Protein AF-A0A7C1VKJ7-F1 (afdb_monomer)

N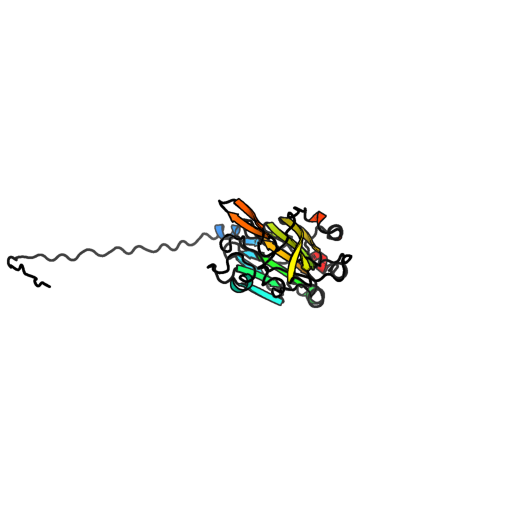earest PDB structures (foldseek):
  1x82-assembly1_A  TM=7.390E-01  e=2.559E-13  Pyrococcus furiosus
  4lum-assembly1_B  TM=7.720E-01  e=1.506E-12  Pyrococcus furiosus DSM 3638
  1j3q-assembly1_B  TM=7.368E-01  e=4.929E-11  Thermococcus litoralis
  5cad-assembly1_A  TM=6.057E-01  e=2.687E-05  Solanum melongena
  1od5-assembly1_A  TM=5.626E-01  e=6.709E-05  Glycine max

Mean predicted aligned error: 10.21 Å

Solvent-accessible surface area (backbone atoms only — not comparable to full-atom values): 17369 Å² total; per-residue (Å²): 133,89,81,90,81,85,84,88,90,88,84,89,88,85,84,88,82,88,81,93,76,84,81,83,83,79,79,83,79,77,81,77,79,84,74,80,60,81,79,64,63,70,76,40,56,44,78,37,30,88,49,42,70,41,72,36,34,33,35,64,83,76,73,40,78,48,68,46,92,68,57,45,62,76,45,81,44,70,44,34,47,77,78,44,36,62,51,36,92,67,74,85,70,88,70,68,58,66,60,35,42,36,40,35,44,52,39,50,70,93,47,42,78,62,42,77,74,60,36,39,34,31,43,36,40,37,45,47,53,58,62,82,48,30,40,30,57,58,68,58,38,34,18,84,48,92,48,95,82,52,81,35,21,39,33,40,36,36,25,56,35,52,41,39,32,36,46,36,30,31,77,38,76,43,88,88,75,74,48,40,32,40,77,46,39,38,36,33,75,43,43,51,78,39,60,36,47,41,56,35,48,30,42,32,34,47,28,16,87,40,94,50,51,20,29,32,35,38,39,33,38,96,61,74,40,80,67,54,87,88,27,49,86,45,29,39,62,62,58,45,55,30,56,55,94,94,36,84,45,82,42,77,31,87,59,38,82,42,70,63,83,67,38,80,46,58,52,78,72,70,32,82,69,44,80,78,58,72,86,65,32,66,53,54,51,40,72,75,39,46,70,61,49,68,71,43,69

Radius of gyration: 28.43 Å; Cα contacts (8 Å, |Δi|>4): 599; chains: 1; bounding box: 78×42×96 Å

pLDDT: mean 83.83, std 21.46, range [24.81, 98.75]

Foldseek 3Di:
DDDDDDDDDDDDDDDDDDDDDDDDDDDDDDDPDDDPDPVVQVVQKDQLCQQAVARWIARQVVRDIDHPPQKDFDDKDQQFPVNQLLQDPDNDFDDPGGQWIKTKQIDGPVLCVLRVPWKMKMKIKGFADARVFFFGKDFWKAFAAPDPPRQAFQKKKAWRAAKKKKKKFQWDADPPPRAIETPAIAIEIHHHLDMAGHHHRITMMIGDPDPGMTMMMMMHTPGTDRDCVSCSQQSHDQWTWGADPNDTDIDGRPRHPYYDPYHYDYRCPNHVCVVVDDSGNPNVVCSVCVVSNSVRD

Sequence (297 aa):
MISYCFPLFSTVSNSPNLTNQLPPTYNSLTCTTYIPSLTNIHMTMINLQASCSLPVEFDQSENFFHFSEELDYDLETRVTLSDLVPILLNKSLLYPDSVYTEFSGLRLPNHKKIFRSKLTYDIVCLPQGLLGIEYIKSHIYHSPSKNENDLSASCVVEVLHGVITIILQKTEWEEDSQEVSVGEGFILKVRKGTKVVIPKGYHYTFINTKDVPAIFARIHCNGMEVDYSTLEREQGLGYYLIRKNARQELVHNPRYKFIPEIQKRQPAKLSKIIKIIGKRPLYSQAAQNPKKFLRIL

Structure (mmCIF, N/CA/C/O backbone):
data_AF-A0A7C1VKJ7-F1
#
_entry.id   AF-A0A7C1VKJ7-F1
#
loop_
_atom_site.group_PDB
_atom_site.id
_atom_site.type_symbol
_atom_site.label_atom_id
_atom_site.label_alt_id
_atom_site.label_comp_id
_atom_site.label_asym_id
_atom_site.label_entity_id
_atom_site.label_seq_id
_atom_site.pdbx_PDB_ins_code
_atom_site.Cartn_x
_atom_site.Cartn_y
_atom_site.Cartn_z
_atom_site.occupancy
_atom_site.B_iso_or_equiv
_atom_site.auth_seq_id
_atom_site.auth_comp_id
_atom_site.auth_asym_id
_atom_site.auth_atom_id
_atom_site.pdbx_PDB_model_num
ATOM 1 N N . MET A 1 1 ? 7.034 26.078 -72.635 1.00 35.31 1 MET A N 1
ATOM 2 C CA . MET A 1 1 ? 6.133 24.925 -72.407 1.00 35.31 1 MET A CA 1
ATOM 3 C C . MET A 1 1 ? 4.833 25.508 -71.863 1.00 35.31 1 MET A C 1
ATOM 5 O O . MET A 1 1 ? 4.893 26.098 -70.798 1.00 35.31 1 MET A O 1
ATOM 9 N N . ILE A 1 2 ? 3.817 25.749 -72.709 1.00 28.66 2 ILE A N 1
ATOM 10 C CA . ILE A 1 2 ? 2.722 24.802 -73.075 1.00 28.66 2 ILE A CA 1
ATOM 11 C C . ILE A 1 2 ? 1.893 24.474 -71.815 1.00 28.66 2 ILE A C 1
ATOM 13 O O . ILE A 1 2 ? 2.498 24.019 -70.855 1.00 28.66 2 ILE A O 1
ATOM 17 N N . SER A 1 3 ? 0.567 24.613 -71.685 1.00 24.81 3 SER A N 1
ATOM 18 C CA . SER A 1 3 ? -0.610 25.032 -72.489 1.00 24.81 3 SER A CA 1
ATOM 19 C C . SER A 1 3 ? -1.746 25.251 -71.457 1.00 24.81 3 SER A C 1
ATOM 21 O O . SER A 1 3 ? -1.773 24.546 -70.456 1.00 24.81 3 SER A O 1
ATOM 23 N N . TYR A 1 4 ? -2.557 26.312 -71.482 1.00 26.23 4 TYR A N 1
ATOM 24 C CA . TYR A 1 4 ? -3.829 26.516 -72.208 1.00 26.23 4 TYR A CA 1
ATOM 25 C C . TYR A 1 4 ? -4.952 25.457 -72.076 1.00 26.23 4 TYR A C 1
ATOM 27 O O . TYR A 1 4 ? -4.759 24.289 -72.396 1.00 26.23 4 TYR A O 1
ATOM 35 N N . CYS A 1 5 ? -6.148 26.001 -71.777 1.00 25.77 5 CYS A N 1
ATOM 36 C CA . CYS A 1 5 ? -7.503 25.642 -72.245 1.00 25.77 5 CYS A CA 1
ATOM 37 C C . CYS A 1 5 ? -8.475 24.852 -71.337 1.00 25.77 5 CYS A C 1
ATOM 39 O O . CYS A 1 5 ? -8.399 23.638 -71.194 1.00 25.77 5 CYS A O 1
ATOM 41 N N . PHE A 1 6 ? -9.508 25.578 -70.879 1.00 31.58 6 PHE A N 1
ATOM 42 C CA . PHE A 1 6 ? -10.924 25.158 -70.913 1.00 31.58 6 PHE A CA 1
ATOM 43 C C . PHE A 1 6 ? -11.417 25.076 -72.379 1.00 31.58 6 PHE A C 1
ATOM 45 O O . PHE A 1 6 ? -10.824 25.749 -73.229 1.00 31.58 6 PHE A O 1
ATOM 52 N N . PRO A 1 7 ? -12.496 24.324 -72.705 1.00 39.28 7 PRO A N 1
ATOM 53 C CA . PRO A 1 7 ? -13.815 24.974 -72.833 1.00 39.28 7 PRO A CA 1
ATOM 54 C C . PRO A 1 7 ? -15.074 24.115 -72.527 1.00 39.28 7 PRO A C 1
ATOM 56 O O . PRO A 1 7 ? -15.102 22.907 -72.719 1.00 39.28 7 PRO A O 1
ATOM 59 N N . LEU A 1 8 ? -16.115 24.838 -72.080 1.00 27.55 8 LEU A N 1
ATOM 60 C CA . LEU A 1 8 ? -17.546 24.829 -72.461 1.00 27.55 8 LEU A CA 1
ATOM 61 C C . LEU A 1 8 ? -18.301 23.512 -72.737 1.00 27.55 8 LEU A C 1
ATOM 63 O O . LEU A 1 8 ? -17.997 22.813 -73.691 1.00 27.55 8 LEU A O 1
ATOM 67 N N . PHE A 1 9 ? -19.459 23.364 -72.074 1.00 26.83 9 PHE A N 1
ATOM 68 C CA . PHE A 1 9 ? -20.753 23.223 -72.764 1.00 26.83 9 PHE A CA 1
ATOM 69 C C . PHE A 1 9 ? -21.893 23.849 -71.941 1.00 26.83 9 PHE A C 1
ATOM 71 O O . PHE A 1 9 ? -22.036 23.597 -70.747 1.00 26.83 9 PHE A O 1
ATOM 78 N N . SER A 1 10 ? -22.707 24.661 -72.615 1.00 26.83 10 SER A N 1
ATOM 79 C CA . SER A 1 10 ? -24.006 25.187 -72.189 1.00 26.83 10 SER A CA 1
ATOM 80 C C . SER A 1 10 ? -25.035 24.907 -73.293 1.00 26.83 10 SER A C 1
ATOM 82 O O . SER A 1 10 ? -24.684 24.927 -74.468 1.00 26.83 10 SER A O 1
ATOM 84 N N . THR A 1 11 ? -26.280 24.600 -72.913 1.00 27.66 11 THR A N 1
ATOM 85 C CA . THR A 1 11 ? -27.583 24.800 -73.613 1.00 27.66 11 THR A CA 1
ATOM 86 C C . THR A 1 11 ? -28.636 24.104 -72.724 1.00 27.66 11 THR A C 1
ATOM 88 O O . THR A 1 11 ? -28.474 22.940 -72.389 1.00 27.66 11 THR A O 1
ATOM 91 N N . VAL A 1 12 ? -29.507 24.795 -71.980 1.00 29.00 12 VAL A N 1
ATOM 92 C CA . VAL A 1 12 ? -30.737 25.553 -72.310 1.00 29.00 12 VAL A CA 1
ATOM 93 C C . VAL A 1 12 ? -31.936 24.692 -72.766 1.00 29.00 12 VAL A C 1
ATOM 95 O O . VAL A 1 12 ? -31.895 24.023 -73.789 1.00 29.00 12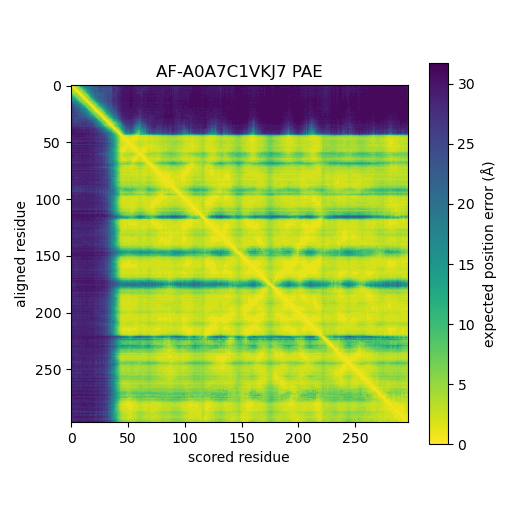 VAL A O 1
ATOM 98 N N . SER A 1 13 ? -33.037 24.890 -72.021 1.00 26.73 13 SER A N 1
ATOM 99 C CA . SER A 1 13 ? -34.474 24.684 -72.305 1.00 26.73 13 SER A CA 1
ATOM 100 C C . SER A 1 13 ? -35.094 23.284 -72.167 1.00 26.73 13 SER A C 1
ATOM 102 O O . SER A 1 13 ? -34.980 22.438 -73.043 1.00 26.73 13 SER A O 1
ATOM 104 N N . ASN A 1 14 ? -35.870 23.075 -71.095 1.00 27.92 14 ASN A N 1
ATOM 105 C CA . ASN A 1 14 ? -37.335 23.218 -71.144 1.00 27.92 14 ASN A CA 1
ATOM 106 C C . ASN A 1 14 ? -37.962 22.945 -69.761 1.00 27.92 14 ASN A C 1
ATOM 108 O O . ASN A 1 14 ? -37.897 21.836 -69.242 1.00 27.92 14 ASN A O 1
ATOM 112 N N . SER A 1 15 ? -38.612 23.963 -69.196 1.00 29.77 15 SER A N 1
ATOM 113 C CA . SER A 1 15 ? -39.720 23.811 -68.236 1.00 29.77 15 SER A CA 1
ATOM 114 C C . SER A 1 15 ? -41.022 23.759 -69.065 1.00 29.77 15 SER A C 1
ATOM 116 O O . SER A 1 15 ? -41.030 24.372 -70.136 1.00 29.77 15 SER A O 1
ATOM 118 N N . PRO A 1 16 ? -42.128 23.111 -68.628 1.00 40.09 16 PRO A N 1
ATOM 119 C CA . PRO A 1 16 ? -42.882 23.653 -67.493 1.00 40.09 16 PRO A CA 1
ATOM 120 C C . PRO A 1 16 ? -43.668 22.647 -66.612 1.00 40.09 16 PRO A C 1
ATOM 122 O O . PRO A 1 16 ? -43.936 21.510 -66.979 1.00 40.09 16 PRO A O 1
ATOM 125 N N . ASN A 1 17 ? -44.138 23.211 -65.494 1.00 29.44 17 ASN A N 1
ATOM 126 C CA . ASN A 1 17 ? -45.353 22.908 -64.724 1.00 29.44 17 ASN A CA 1
ATOM 127 C C . ASN A 1 17 ? -45.307 22.009 -63.469 1.00 29.44 17 ASN A C 1
ATOM 129 O O . ASN A 1 17 ? -45.319 20.788 -63.529 1.00 29.44 17 ASN A O 1
ATOM 133 N N . LEU A 1 18 ? -45.405 22.731 -62.337 1.00 29.55 18 LEU A N 1
ATOM 134 C CA . LEU A 1 18 ? -46.296 22.558 -61.178 1.00 29.55 18 LEU A CA 1
ATOM 135 C C . LEU A 1 18 ? -46.491 21.152 -60.588 1.00 29.55 18 LEU A C 1
ATOM 137 O O . LEU A 1 18 ? -47.212 20.331 -61.141 1.00 29.55 18 LEU A O 1
ATOM 141 N N . THR A 1 19 ? -46.117 20.990 -59.315 1.00 29.78 19 THR A N 1
ATOM 142 C CA . THR A 1 19 ? -47.085 21.070 -58.196 1.00 29.78 19 THR A CA 1
ATOM 143 C C . THR A 1 19 ? -46.384 21.025 -56.833 1.00 29.78 19 THR A C 1
ATOM 145 O O . THR A 1 19 ? -45.443 20.272 -56.613 1.00 29.78 19 THR A O 1
ATOM 148 N N . ASN A 1 20 ? -46.856 21.882 -55.923 1.00 34.59 20 ASN A N 1
ATOM 149 C CA . ASN A 1 20 ? -46.441 21.997 -54.525 1.00 34.59 20 ASN A CA 1
ATOM 150 C C . ASN A 1 20 ? -46.705 20.705 -53.743 1.00 34.59 20 ASN A C 1
ATOM 152 O O . ASN A 1 20 ? -47.874 20.359 -53.594 1.00 34.59 20 ASN A O 1
ATOM 156 N N . GLN A 1 21 ? -45.684 20.107 -53.120 1.00 32.41 21 GLN A N 1
ATOM 157 C CA . GLN A 1 21 ? -45.850 19.320 -51.890 1.00 32.41 21 GLN A CA 1
ATOM 158 C C . GLN A 1 21 ? -44.624 19.484 -50.975 1.00 32.41 21 GLN A C 1
ATOM 160 O O . GLN A 1 21 ? -43.497 19.165 -51.347 1.00 32.41 21 GLN A O 1
ATOM 165 N N . LEU A 1 22 ? -44.866 20.026 -49.778 1.00 34.28 22 LEU A N 1
ATOM 166 C CA . LEU A 1 22 ? -43.923 20.083 -48.656 1.00 34.28 22 LEU A CA 1
ATOM 167 C C . LEU A 1 22 ? -43.594 18.656 -48.171 1.00 34.28 22 LEU A C 1
ATOM 169 O O . LEU A 1 22 ? -44.516 17.845 -48.064 1.00 34.28 22 LEU A O 1
ATOM 173 N N . PRO A 1 23 ? -42.330 18.336 -47.837 1.00 33.75 23 PRO A N 1
ATOM 174 C CA . PRO A 1 23 ? -41.984 17.045 -47.253 1.00 33.75 23 PRO A CA 1
ATOM 175 C C . PRO A 1 23 ? -42.436 16.947 -45.780 1.00 33.75 23 PRO A C 1
ATOM 177 O O . PRO A 1 23 ? -42.522 17.965 -45.086 1.00 33.75 23 PRO A O 1
ATOM 180 N N . PRO A 1 24 ? -42.733 15.729 -45.291 1.00 33.47 24 PRO A N 1
ATOM 181 C CA . PRO A 1 24 ? -43.371 15.504 -44.000 1.00 33.47 24 PRO A CA 1
ATOM 182 C C . PRO A 1 24 ? -42.441 15.764 -42.809 1.00 33.47 24 PRO A C 1
ATOM 184 O O . PRO A 1 24 ? -41.237 15.513 -42.841 1.00 33.47 24 PRO A O 1
ATOM 187 N N . THR A 1 25 ? -43.055 16.244 -41.731 1.00 30.92 25 THR A N 1
ATOM 188 C CA . THR A 1 25 ? -42.481 16.478 -40.405 1.00 30.92 25 THR A CA 1
ATOM 189 C C . THR A 1 25 ? -41.857 15.214 -39.814 1.00 30.92 25 THR A C 1
ATOM 191 O O . THR A 1 25 ? -42.520 14.184 -39.688 1.00 30.92 25 THR A O 1
ATOM 194 N N . TYR A 1 26 ? -40.593 15.317 -39.400 1.00 31.86 26 TYR A N 1
ATOM 195 C CA . TYR A 1 26 ? -39.904 14.299 -38.613 1.00 31.86 26 TYR A CA 1
ATOM 196 C C . TYR A 1 26 ? -40.575 14.137 -37.243 1.00 31.86 26 TYR A C 1
ATOM 198 O O . TYR A 1 26 ? -40.673 15.088 -36.469 1.00 31.86 26 TYR A O 1
ATOM 206 N N . ASN A 1 27 ? -41.014 12.912 -36.951 1.00 32.59 27 ASN A N 1
ATOM 207 C CA . ASN A 1 27 ? -41.501 12.504 -35.639 1.00 32.59 27 ASN A CA 1
ATOM 208 C C . ASN A 1 27 ? -40.402 12.677 -34.581 1.00 32.59 27 ASN A C 1
ATOM 210 O O . ASN A 1 27 ? -39.287 12.174 -34.727 1.00 32.59 27 ASN A O 1
ATOM 214 N N . SER A 1 28 ? -40.752 13.360 -33.494 1.00 33.84 28 SER A N 1
ATOM 215 C CA . SER A 1 28 ? -39.953 13.480 -32.281 1.00 33.84 28 SER A CA 1
ATOM 216 C C . SER A 1 28 ? -39.737 12.103 -31.648 1.00 33.84 28 SER A C 1
ATOM 218 O O . SER A 1 28 ? -40.668 11.511 -31.100 1.00 33.84 28 SER A O 1
ATOM 220 N N . LEU A 1 29 ? -38.504 11.603 -31.693 1.00 32.44 29 LEU A N 1
ATOM 221 C CA . LEU A 1 29 ? -38.074 10.489 -30.855 1.00 32.44 29 LEU A CA 1
ATOM 222 C C . LEU A 1 29 ? -37.960 11.003 -29.417 1.00 32.44 29 LEU A C 1
ATOM 224 O O . LEU A 1 29 ? -37.063 11.772 -29.077 1.00 32.44 29 LEU A O 1
ATOM 228 N N . THR A 1 30 ? -38.911 10.605 -28.578 1.00 31.98 30 THR A N 1
ATOM 229 C CA . THR A 1 30 ? -38.863 10.815 -27.134 1.00 31.98 30 THR A CA 1
ATOM 230 C C . THR A 1 30 ? -37.647 10.091 -26.567 1.00 31.98 30 THR A C 1
ATOM 232 O O . THR A 1 30 ? -37.563 8.865 -26.630 1.00 31.98 30 THR A O 1
ATOM 235 N N . CYS A 1 31 ? -36.712 10.858 -26.011 1.00 32.53 31 CYS A N 1
ATOM 236 C CA . CYS A 1 31 ? -35.620 10.351 -25.195 1.00 32.53 31 CYS A CA 1
ATOM 237 C C . CYS A 1 31 ? -36.226 9.707 -23.940 1.00 32.53 31 CYS A C 1
ATOM 239 O O . CYS A 1 31 ? -36.615 10.400 -23.002 1.00 32.53 31 CYS A O 1
ATOM 241 N N . THR A 1 32 ? -36.381 8.384 -23.942 1.00 29.94 32 THR A N 1
ATOM 242 C CA . THR A 1 32 ? -36.701 7.631 -22.730 1.00 29.94 32 THR A CA 1
ATOM 243 C C . THR A 1 32 ? -35.477 7.659 -21.830 1.00 29.94 32 THR A C 1
ATOM 245 O O . THR A 1 32 ? -34.520 6.913 -22.037 1.00 29.94 32 THR A O 1
ATOM 248 N N . THR A 1 33 ? -35.501 8.541 -20.836 1.00 37.72 33 THR A N 1
ATOM 249 C CA . THR A 1 33 ? -34.603 8.497 -19.688 1.00 37.72 33 THR A CA 1
ATOM 250 C C . THR A 1 33 ? -34.798 7.165 -18.974 1.00 37.72 33 THR A C 1
ATOM 252 O O . THR A 1 33 ? -35.830 6.901 -18.359 1.00 37.72 33 THR A O 1
ATOM 255 N N . TYR A 1 34 ? -33.799 6.295 -19.088 1.00 40.84 34 TYR A N 1
ATOM 256 C CA . TYR A 1 34 ? -33.694 5.096 -18.272 1.00 40.84 34 TYR A CA 1
ATOM 257 C C . TYR A 1 34 ? -33.443 5.530 -16.824 1.00 40.84 34 TYR A C 1
ATOM 259 O O . TYR A 1 34 ? -32.353 5.987 -16.487 1.00 40.84 34 TYR A O 1
ATOM 267 N N . ILE A 1 35 ? -34.468 5.429 -15.980 1.00 46.41 35 ILE A N 1
ATOM 268 C CA . ILE A 1 35 ? -34.333 5.572 -14.531 1.00 46.41 35 ILE A CA 1
ATOM 269 C C . ILE A 1 35 ? -34.082 4.158 -13.992 1.00 46.41 35 ILE A C 1
ATOM 271 O O . ILE A 1 35 ? -35.001 3.335 -14.041 1.00 46.41 35 ILE A O 1
ATOM 275 N N . PRO A 1 36 ? -32.868 3.823 -13.521 1.00 41.06 36 PRO A N 1
ATOM 276 C CA . PRO A 1 36 ? -32.632 2.519 -12.923 1.00 41.06 36 PRO A CA 1
ATOM 277 C C . PRO A 1 36 ? -33.524 2.360 -11.686 1.00 41.06 36 PRO A C 1
ATOM 279 O O . PRO A 1 36 ? -33.605 3.243 -10.832 1.00 41.06 36 PRO A O 1
ATOM 282 N N . SER A 1 37 ? -34.223 1.229 -11.598 1.00 39.62 37 SER A N 1
ATOM 283 C CA . SER A 1 37 ? -35.062 0.887 -10.451 1.00 39.62 37 SER A CA 1
ATOM 284 C C . SER A 1 37 ? -34.237 0.859 -9.158 1.00 39.62 37 SER A C 1
ATOM 286 O O . SER A 1 37 ? -33.155 0.271 -9.126 1.00 39.62 37 SER A O 1
ATOM 288 N N . LEU A 1 38 ? -34.786 1.417 -8.070 1.00 46.66 38 LEU A N 1
ATOM 289 C CA . LEU A 1 38 ? -34.206 1.468 -6.710 1.00 46.66 38 LEU A CA 1
ATOM 290 C C . LEU A 1 38 ? -33.730 0.107 -6.155 1.00 46.66 38 LEU A C 1
ATOM 292 O O . LEU A 1 38 ? -32.977 0.057 -5.190 1.00 46.66 38 LEU A O 1
ATOM 296 N N . THR A 1 39 ? -34.127 -1.003 -6.774 1.00 41.97 39 THR A N 1
ATOM 297 C CA . THR A 1 39 ? -33.671 -2.360 -6.453 1.00 41.97 39 THR A CA 1
ATOM 298 C C . THR A 1 39 ? -32.249 -2.686 -6.936 1.00 41.97 39 THR A C 1
ATOM 300 O O . THR A 1 39 ? -31.629 -3.579 -6.367 1.00 41.97 39 THR A O 1
ATOM 303 N N . ASN A 1 40 ? -31.696 -1.966 -7.924 1.00 42.00 40 ASN A N 1
ATOM 304 C CA . ASN A 1 40 ? -30.337 -2.201 -8.449 1.00 42.00 40 ASN A CA 1
ATOM 305 C C . ASN A 1 40 ? -29.234 -1.413 -7.722 1.00 42.00 40 ASN A C 1
ATOM 307 O O . ASN A 1 40 ? -28.064 -1.765 -7.835 1.00 42.00 40 ASN A O 1
ATOM 311 N N . ILE A 1 41 ? -29.592 -0.386 -6.947 1.00 46.28 41 ILE A N 1
ATOM 312 C CA . ILE A 1 41 ? -28.635 0.447 -6.191 1.00 46.28 41 ILE A CA 1
ATOM 313 C C . ILE A 1 41 ? -28.025 -0.348 -5.019 1.00 46.28 41 ILE A C 1
ATOM 315 O O . ILE A 1 41 ? -26.920 -0.080 -4.560 1.00 46.28 41 ILE A O 1
ATOM 319 N N . HIS A 1 42 ? -28.704 -1.404 -4.566 1.00 48.09 42 HIS A N 1
ATOM 320 C CA . HIS A 1 42 ? -28.279 -2.167 -3.395 1.00 48.09 42 HIS A CA 1
ATOM 321 C C . HIS A 1 42 ? -27.094 -3.126 -3.636 1.00 48.09 42 HIS A C 1
ATOM 323 O O . HIS A 1 42 ? -26.563 -3.660 -2.662 1.00 48.09 42 HIS A O 1
ATOM 329 N N . MET A 1 43 ? -26.670 -3.362 -4.890 1.00 54.66 43 MET A N 1
ATOM 330 C CA . MET A 1 43 ? -25.578 -4.300 -5.222 1.00 54.66 43 MET A CA 1
ATOM 331 C C . MET A 1 43 ? -24.204 -3.647 -5.455 1.00 54.66 43 MET A C 1
ATOM 333 O O . MET A 1 43 ? -23.218 -4.375 -5.553 1.00 54.66 43 MET A O 1
ATOM 337 N N . THR A 1 44 ? -24.106 -2.315 -5.522 1.00 81.69 44 THR A N 1
ATOM 338 C CA . THR A 1 44 ? -22.829 -1.597 -5.724 1.00 81.69 44 THR A CA 1
ATOM 339 C C . THR A 1 44 ? -22.236 -1.032 -4.434 1.00 81.69 44 THR A C 1
ATOM 341 O O . THR A 1 44 ? -21.055 -0.694 -4.404 1.00 81.69 44 THR A O 1
ATOM 344 N N . MET A 1 45 ? -23.015 -0.981 -3.351 1.00 92.19 45 MET A N 1
ATOM 345 C CA . MET A 1 45 ? -22.560 -0.490 -2.051 1.00 92.19 45 MET A CA 1
ATOM 346 C C . MET A 1 45 ? -21.839 -1.579 -1.254 1.00 92.19 45 MET A C 1
ATOM 348 O O . MET A 1 45 ? -22.396 -2.628 -0.922 1.00 92.19 45 MET A O 1
ATOM 352 N N . ILE A 1 46 ? -20.590 -1.311 -0.889 1.00 93.88 46 ILE A N 1
ATOM 353 C CA . ILE A 1 46 ? -19.752 -2.185 -0.075 1.00 93.88 46 ILE A CA 1
ATOM 354 C C . ILE A 1 46 ? -19.656 -1.594 1.328 1.00 93.88 46 ILE A C 1
ATOM 356 O O . ILE A 1 46 ? -18.918 -0.639 1.563 1.00 93.88 46 ILE A O 1
ATOM 360 N N . ASN A 1 47 ? -20.345 -2.202 2.292 1.00 95.69 47 ASN A N 1
ATOM 361 C CA . ASN A 1 47 ? -20.173 -1.841 3.696 1.00 95.69 47 ASN A CA 1
ATOM 362 C C . ASN A 1 47 ? -18.845 -2.413 4.234 1.00 95.69 47 ASN A C 1
ATOM 364 O O . ASN A 1 47 ? -18.617 -3.631 4.246 1.00 95.69 47 ASN A O 1
ATOM 368 N N . LEU A 1 48 ? -17.946 -1.531 4.675 1.00 96.75 48 LEU A N 1
ATOM 369 C CA . LEU A 1 48 ? -16.616 -1.889 5.170 1.00 96.75 48 LEU A CA 1
ATOM 370 C C . LEU A 1 48 ? -16.551 -1.977 6.698 1.00 96.75 48 LEU A C 1
ATOM 372 O O . LEU A 1 48 ? -15.529 -2.425 7.222 1.00 96.75 48 LEU A O 1
ATOM 376 N N . GLN A 1 49 ? -17.627 -1.657 7.422 1.00 96.12 49 GLN A N 1
ATOM 377 C CA . GLN A 1 49 ? -17.621 -1.530 8.882 1.00 96.12 49 GLN A CA 1
ATOM 378 C C . GLN A 1 49 ? -17.181 -2.797 9.603 1.00 96.12 49 GLN A C 1
ATOM 380 O O . GLN A 1 49 ? -16.347 -2.740 10.508 1.00 96.12 49 GLN A O 1
ATOM 385 N N . ALA A 1 50 ? -17.652 -3.962 9.167 1.00 94.44 50 ALA A N 1
ATOM 386 C CA . ALA A 1 50 ? -17.197 -5.231 9.732 1.00 94.44 50 ALA A CA 1
ATOM 387 C C . ALA A 1 50 ? -15.699 -5.499 9.470 1.00 94.44 50 ALA A C 1
ATOM 389 O O . ALA A 1 50 ? -15.046 -6.185 10.255 1.00 94.44 50 ALA A O 1
ATOM 390 N N . SER A 1 51 ? -15.150 -4.959 8.376 1.00 94.69 51 SER A N 1
ATOM 391 C CA . SER A 1 51 ? -13.771 -5.202 7.938 1.00 94.69 51 SER A CA 1
ATOM 392 C C . SER A 1 51 ? -12.768 -4.244 8.582 1.00 94.69 51 SER A C 1
ATOM 394 O O . SER A 1 51 ? -11.655 -4.667 8.878 1.00 94.69 51 SER A O 1
ATOM 396 N N . CYS A 1 52 ? -13.142 -2.982 8.820 1.00 95.75 52 CYS A N 1
ATOM 397 C CA . CYS A 1 52 ? -12.250 -1.960 9.382 1.00 95.75 52 CYS A CA 1
ATOM 398 C C . CYS A 1 52 ? -12.658 -1.440 10.768 1.00 95.75 52 CYS A C 1
ATOM 400 O O . CYS A 1 52 ? -11.903 -0.675 11.353 1.00 95.75 52 CYS A O 1
ATOM 402 N N . SER A 1 53 ? -13.804 -1.844 11.324 1.00 96.31 53 SER A N 1
ATOM 403 C CA . SER A 1 53 ? -14.371 -1.282 12.565 1.00 96.31 53 SER A CA 1
ATOM 404 C C . SER A 1 53 ? -14.666 0.222 12.516 1.00 96.31 53 SER A C 1
ATOM 406 O O . SER A 1 53 ? -14.765 0.851 13.568 1.00 96.31 53 SER A O 1
ATOM 408 N N . LEU A 1 54 ? -14.822 0.788 11.319 1.00 96.31 54 LEU A N 1
ATOM 409 C CA . LEU A 1 54 ? -15.209 2.179 11.100 1.00 96.31 54 LEU A CA 1
ATOM 410 C C . LEU A 1 54 ? -16.487 2.234 10.252 1.00 96.31 54 LEU A C 1
ATOM 412 O O . LEU A 1 54 ? -16.628 1.407 9.356 1.00 96.31 54 LEU A O 1
ATOM 416 N N . PRO A 1 55 ? -17.404 3.181 10.495 1.00 95.44 55 PRO A N 1
ATOM 417 C CA . PRO A 1 55 ? -18.623 3.364 9.703 1.00 95.44 55 PRO A CA 1
ATOM 418 C C . PRO A 1 55 ? -18.298 3.939 8.310 1.00 95.44 55 PRO A C 1
ATOM 420 O O . PRO A 1 55 ? -18.455 5.130 8.047 1.00 95.44 55 PRO A O 1
ATOM 423 N N . VAL A 1 56 ? -17.772 3.073 7.443 1.00 96.38 56 VAL A N 1
ATOM 424 C CA . VAL A 1 56 ? -17.332 3.386 6.083 1.00 96.38 56 VAL A CA 1
ATOM 425 C C . VAL A 1 56 ? -18.093 2.501 5.111 1.00 96.38 56 VAL A C 1
ATOM 427 O O . VAL A 1 56 ? -18.099 1.273 5.249 1.00 96.38 56 VAL A O 1
ATOM 430 N N . GLU A 1 57 ? -18.666 3.122 4.095 1.00 96.12 57 GLU A N 1
ATOM 431 C CA . GLU A 1 57 ? -19.235 2.448 2.939 1.00 96.12 57 GLU A CA 1
ATOM 432 C C . GLU A 1 57 ? -18.530 2.928 1.674 1.00 96.12 57 GLU A C 1
ATOM 434 O O . GLU A 1 57 ? -17.950 4.012 1.633 1.00 96.12 57 GLU A O 1
ATOM 439 N N . PHE A 1 58 ? -18.531 2.089 0.650 1.00 95.75 58 PHE A N 1
ATOM 440 C CA . PHE A 1 58 ? -17.912 2.399 -0.626 1.00 95.75 58 PHE A CA 1
ATOM 441 C C . PHE A 1 58 ? -18.890 2.102 -1.755 1.00 95.75 58 PHE A C 1
ATOM 443 O O . PHE A 1 58 ? -19.355 0.970 -1.882 1.00 95.75 58 PHE A O 1
ATOM 450 N N . ASP A 1 59 ? -19.177 3.114 -2.562 1.00 93.81 59 ASP A N 1
ATOM 451 C CA . ASP A 1 59 ? -19.953 2.999 -3.786 1.00 93.81 59 ASP A CA 1
ATOM 452 C C . ASP A 1 59 ? -19.029 2.546 -4.921 1.00 93.81 59 ASP A C 1
ATOM 454 O O . ASP A 1 59 ? -18.146 3.281 -5.371 1.00 93.81 59 ASP A O 1
ATOM 458 N N . GLN A 1 60 ? -19.222 1.314 -5.388 1.00 88.44 60 GLN A N 1
ATOM 459 C CA . GLN A 1 60 ? -18.424 0.746 -6.468 1.00 88.44 60 GLN A CA 1
ATOM 460 C C . GLN A 1 60 ? -18.747 1.341 -7.848 1.00 88.44 60 GLN A C 1
ATOM 462 O O . GLN A 1 60 ? -17.873 1.313 -8.714 1.00 88.44 60 GLN A O 1
ATOM 467 N N . SER A 1 61 ? -19.957 1.865 -8.069 1.00 85.44 61 SER A N 1
ATOM 468 C CA . SER A 1 61 ? -20.341 2.519 -9.333 1.00 85.44 61 SER A CA 1
ATOM 469 C C . SER A 1 61 ? -19.603 3.838 -9.513 1.00 85.44 61 SER A C 1
ATOM 471 O O . SER A 1 61 ? -19.036 4.088 -10.574 1.00 85.44 61 SER A O 1
ATOM 473 N N . GLU A 1 62 ? -19.575 4.642 -8.454 1.00 85.00 62 GLU A N 1
ATOM 474 C CA . GLU A 1 62 ? -18.991 5.986 -8.470 1.00 85.00 62 GLU A CA 1
ATOM 475 C C . GLU A 1 62 ? -17.526 6.000 -8.004 1.00 85.00 62 GLU A C 1
ATOM 477 O O . GLU A 1 62 ? -16.857 7.030 -8.064 1.00 85.00 62 GLU A O 1
ATOM 482 N N . ASN A 1 63 ? -17.009 4.851 -7.547 1.00 84.38 63 ASN A N 1
ATOM 483 C CA . ASN A 1 63 ? -15.683 4.705 -6.942 1.00 84.38 63 ASN A CA 1
ATOM 484 C C . ASN A 1 63 ? -15.465 5.718 -5.800 1.00 84.38 63 ASN A C 1
ATOM 486 O O . ASN A 1 63 ? -14.430 6.383 -5.716 1.00 84.38 63 ASN A O 1
ATOM 490 N N . PHE A 1 64 ? -16.471 5.844 -4.933 1.00 90.06 64 PHE A N 1
ATOM 491 C CA . PHE A 1 64 ? -16.579 6.912 -3.943 1.00 90.06 64 PHE A CA 1
ATOM 492 C C . PHE A 1 64 ? -16.821 6.361 -2.533 1.00 90.06 64 PHE A C 1
ATOM 494 O O . PHE A 1 64 ? -17.478 5.337 -2.355 1.00 90.06 64 PHE A O 1
ATOM 501 N N . PHE A 1 65 ? -16.283 7.030 -1.511 1.00 94.06 65 PHE A N 1
ATOM 502 C CA . PHE A 1 65 ? -16.477 6.637 -0.114 1.00 94.06 65 PHE A CA 1
ATOM 503 C C . PHE A 1 65 ? -17.570 7.459 0.559 1.00 94.06 65 PHE A C 1
ATOM 505 O O . PHE A 1 65 ? -17.574 8.685 0.491 1.00 94.06 65 PHE A O 1
ATOM 512 N N . HIS A 1 66 ? -18.427 6.777 1.309 1.00 93.69 66 HIS A N 1
ATOM 513 C CA . HIS A 1 66 ? -19.376 7.390 2.223 1.00 93.69 66 HIS A CA 1
ATOM 514 C C . HIS A 1 66 ? -18.912 7.149 3.658 1.00 93.69 66 HIS A C 1
ATOM 516 O O . HIS A 1 66 ? -18.771 6.009 4.110 1.00 93.69 66 HIS A O 1
ATOM 522 N N . PHE A 1 67 ? -18.672 8.240 4.377 1.00 94.00 67 PHE A N 1
ATOM 523 C CA . PHE A 1 67 ? -18.320 8.225 5.791 1.00 94.00 67 PHE A CA 1
ATOM 524 C C . PHE A 1 67 ? -19.509 8.719 6.607 1.00 94.00 67 PHE A C 1
ATOM 526 O O . PHE A 1 67 ? -20.177 9.672 6.209 1.00 94.00 67 PHE A O 1
ATOM 533 N N . SER A 1 68 ? -19.770 8.104 7.761 1.00 90.56 68 SER A N 1
ATOM 534 C CA . SER A 1 68 ? -20.715 8.696 8.715 1.00 90.56 68 SER A CA 1
ATOM 535 C C . SER A 1 68 ? -20.208 10.055 9.204 1.00 90.56 68 SER A C 1
ATOM 537 O O . SER A 1 68 ? -18.998 10.216 9.365 1.00 90.56 68 SER A O 1
ATOM 539 N N . GLU A 1 69 ? -21.115 10.953 9.591 1.00 86.88 69 GLU A N 1
ATOM 540 C CA . GLU A 1 69 ? -20.787 12.276 10.158 1.00 86.88 69 GLU A CA 1
ATOM 541 C C . GLU A 1 69 ? -19.868 12.222 11.391 1.00 86.88 69 GLU A C 1
ATOM 543 O O . GLU A 1 69 ? -19.166 13.180 11.701 1.00 86.88 69 GLU A O 1
ATOM 548 N N . GLU A 1 70 ? -19.841 11.091 12.097 1.00 88.69 70 GLU A N 1
ATOM 549 C CA . GLU A 1 70 ? -18.990 10.898 13.270 1.00 88.69 70 GLU A CA 1
ATOM 550 C C . GLU A 1 70 ? -17.514 10.651 12.924 1.00 88.69 70 GLU A C 1
ATOM 552 O O . GLU A 1 70 ? -16.663 10.734 13.809 1.00 88.69 70 GLU A O 1
ATOM 557 N N . LEU A 1 71 ? -17.178 10.306 11.678 1.00 93.38 71 LEU A N 1
ATOM 558 C CA . LEU A 1 71 ? -15.818 9.930 11.302 1.00 93.38 71 LEU A CA 1
ATOM 559 C C . LEU A 1 71 ? -15.007 11.156 10.867 1.00 93.38 71 LEU A C 1
ATOM 561 O O . LEU A 1 71 ? -15.405 11.898 9.978 1.00 93.38 71 LEU A O 1
ATOM 565 N N . ASP A 1 72 ? -13.834 11.330 11.473 1.00 92.94 72 ASP A N 1
ATOM 566 C CA . ASP A 1 72 ? -12.887 12.409 11.171 1.00 92.94 72 ASP A CA 1
ATOM 567 C C . ASP A 1 72 ? -11.705 11.848 10.364 1.00 92.94 72 ASP A C 1
ATOM 569 O O . ASP A 1 72 ? -11.291 10.707 10.591 1.00 92.94 72 ASP A O 1
ATOM 573 N N . TYR A 1 73 ? -11.138 12.641 9.458 1.00 93.88 73 TYR A N 1
ATOM 574 C CA . TYR A 1 73 ? -9.926 12.328 8.694 1.00 93.88 73 TYR A CA 1
ATOM 575 C C . TYR A 1 73 ? -9.108 13.605 8.473 1.00 93.88 73 TYR A C 1
ATOM 577 O O . TYR A 1 73 ? -9.643 14.709 8.510 1.00 93.88 73 TYR A O 1
ATOM 585 N N . ASP A 1 74 ? -7.795 13.472 8.292 1.00 92.69 74 ASP A N 1
ATOM 586 C CA . ASP A 1 74 ? -6.907 14.634 8.155 1.00 92.69 74 ASP A CA 1
ATOM 587 C C . ASP A 1 74 ? -6.848 15.162 6.722 1.00 92.69 74 ASP A C 1
ATOM 589 O O . ASP A 1 74 ? -6.792 16.374 6.519 1.00 92.69 74 ASP A O 1
ATOM 593 N N . LEU A 1 75 ? -6.837 14.263 5.734 1.00 93.19 75 LEU A N 1
ATOM 594 C CA . LEU A 1 75 ? -6.678 14.627 4.328 1.00 93.19 75 LEU A CA 1
ATOM 595 C C . LEU A 1 75 ? -7.346 13.602 3.406 1.00 93.19 75 LEU A C 1
ATOM 597 O O . LEU A 1 75 ? -7.185 12.397 3.602 1.00 93.19 75 LEU A O 1
ATOM 601 N N . GLU A 1 76 ? -8.052 14.091 2.389 1.00 95.56 76 GLU A N 1
ATOM 602 C CA . GLU A 1 76 ? -8.383 13.331 1.180 1.00 95.56 76 GLU A CA 1
ATOM 603 C C . GLU A 1 76 ? -7.367 13.703 0.098 1.00 95.56 76 GLU A C 1
ATOM 605 O O . GLU A 1 76 ? -7.250 14.872 -0.275 1.00 95.56 76 GLU A O 1
ATOM 610 N N . THR A 1 77 ? -6.656 12.709 -0.423 1.00 95.00 77 THR A N 1
ATOM 611 C CA . THR A 1 77 ? -5.728 12.867 -1.541 1.00 95.00 77 THR A CA 1
ATOM 612 C C . THR A 1 77 ? -6.270 12.117 -2.746 1.00 95.00 77 THR A C 1
ATOM 614 O O . THR A 1 77 ? -6.466 10.901 -2.704 1.00 95.00 77 THR A O 1
ATOM 617 N N . ARG A 1 78 ? -6.465 12.835 -3.853 1.00 95.94 78 ARG A N 1
ATOM 618 C CA . ARG A 1 78 ? -6.713 12.243 -5.170 1.00 95.94 78 ARG A CA 1
ATOM 619 C C . ARG A 1 78 ? -5.398 12.214 -5.921 1.00 95.94 78 ARG A C 1
ATOM 621 O O . ARG A 1 78 ? -4.949 13.247 -6.400 1.00 95.94 78 ARG A O 1
ATOM 628 N N . VAL A 1 79 ? -4.782 11.040 -5.985 1.00 96.50 79 VAL A N 1
ATOM 629 C CA . VAL A 1 79 ? -3.496 10.876 -6.662 1.00 96.50 79 VAL A CA 1
ATOM 630 C C . VAL A 1 79 ? -3.731 10.924 -8.160 1.00 96.50 79 VAL A C 1
ATOM 632 O O . VAL A 1 79 ? -4.576 10.194 -8.692 1.00 96.50 79 VAL A O 1
ATOM 635 N N . THR A 1 80 ? -3.010 11.816 -8.821 1.00 96.56 80 THR A N 1
ATOM 636 C CA . THR A 1 80 ? -3.158 12.098 -10.243 1.00 96.56 80 THR A CA 1
ATOM 637 C C . THR A 1 80 ? -2.245 11.224 -11.095 1.00 96.56 80 THR A C 1
ATOM 639 O O . THR A 1 80 ? -1.317 10.573 -10.608 1.00 96.56 80 THR A O 1
ATOM 642 N N . LEU A 1 81 ? -2.473 11.220 -12.406 1.00 96.06 81 LEU A N 1
ATOM 643 C CA . LEU A 1 81 ? -1.553 10.599 -13.347 1.00 96.06 81 LEU A CA 1
ATOM 644 C C . LEU A 1 81 ? -0.174 11.260 -13.259 1.00 96.06 81 LEU A C 1
ATOM 646 O O . LEU A 1 81 ? 0.825 10.543 -13.207 1.00 96.06 81 LEU A O 1
ATOM 650 N N . SER A 1 82 ? -0.109 12.596 -13.200 1.00 94.69 82 SER A N 1
ATOM 651 C CA . SER A 1 82 ? 1.155 13.339 -13.080 1.00 94.69 82 SER A CA 1
ATOM 652 C C . SER A 1 82 ? 1.972 12.924 -11.864 1.00 94.69 82 SER A C 1
ATOM 654 O O . SER A 1 82 ? 3.190 12.799 -11.975 1.00 94.69 82 SER A O 1
ATOM 656 N N . ASP A 1 83 ? 1.309 12.625 -10.748 1.00 94.75 83 ASP A N 1
ATOM 657 C CA . ASP A 1 83 ? 1.964 12.156 -9.528 1.00 94.75 83 ASP A CA 1
ATOM 658 C C . ASP A 1 83 ? 2.648 10.793 -9.716 1.00 94.75 83 ASP A C 1
ATOM 660 O O . ASP A 1 83 ? 3.640 10.492 -9.058 1.00 94.75 83 ASP A O 1
ATOM 664 N N . LEU A 1 84 ? 2.140 9.952 -10.624 1.00 95.19 84 LEU A N 1
ATOM 665 C CA . LEU A 1 84 ? 2.670 8.610 -10.872 1.00 95.19 84 LEU A CA 1
ATOM 666 C C . LEU A 1 84 ? 3.607 8.536 -12.078 1.00 95.19 84 LEU A C 1
ATOM 668 O O . LEU A 1 84 ? 4.431 7.621 -12.125 1.00 95.19 84 LEU A O 1
ATOM 672 N N . VAL A 1 85 ? 3.531 9.474 -13.030 1.00 93.81 85 VAL A N 1
ATOM 673 C CA . VAL A 1 85 ? 4.376 9.518 -14.243 1.00 93.81 85 VAL A CA 1
ATOM 674 C C . VAL A 1 85 ? 5.862 9.243 -13.959 1.00 93.81 85 VAL A C 1
ATOM 676 O O . VAL A 1 85 ? 6.441 8.438 -14.700 1.00 93.81 85 VAL A O 1
ATOM 679 N N . PRO A 1 86 ? 6.500 9.786 -12.897 1.00 92.50 86 PRO A N 1
ATOM 680 C CA . PRO A 1 86 ? 7.905 9.499 -12.588 1.00 92.50 86 PRO A CA 1
ATOM 681 C C . PRO A 1 86 ? 8.231 8.003 -12.449 1.00 92.50 86 PRO A C 1
ATOM 683 O O . PRO A 1 86 ? 9.320 7.576 -12.830 1.00 92.50 86 PRO A O 1
ATOM 686 N N . ILE A 1 87 ? 7.262 7.176 -12.045 1.00 93.25 87 ILE A N 1
ATOM 687 C CA . ILE A 1 87 ? 7.429 5.737 -11.771 1.00 93.25 87 ILE A CA 1
ATOM 688 C C . ILE A 1 87 ? 6.693 4.811 -12.759 1.00 93.25 87 ILE A C 1
ATOM 690 O O . ILE A 1 87 ? 6.538 3.612 -12.503 1.00 93.25 87 ILE A O 1
ATOM 694 N N . LEU A 1 88 ? 6.169 5.347 -13.867 1.00 93.81 88 LEU A N 1
ATOM 695 C CA . LEU A 1 88 ? 5.561 4.546 -14.938 1.00 93.81 88 LEU A CA 1
ATOM 696 C C . LEU A 1 88 ? 6.593 4.146 -15.999 1.00 93.81 88 LEU A C 1
ATOM 698 O O . LEU A 1 88 ? 7.498 4.913 -16.319 1.00 93.81 88 LEU A O 1
ATOM 702 N N . LEU A 1 89 ? 6.413 2.976 -16.596 1.00 92.75 89 LEU A N 1
ATOM 703 C CA . LEU A 1 89 ? 7.139 2.509 -17.772 1.00 92.75 89 LEU A CA 1
ATOM 704 C C . LEU A 1 89 ? 6.859 3.410 -18.983 1.00 92.75 89 LEU A C 1
ATOM 706 O O . LEU A 1 89 ? 7.781 3.789 -19.701 1.00 92.75 89 LEU A O 1
ATOM 710 N N . ASN A 1 90 ? 5.590 3.768 -19.208 1.00 92.38 90 ASN A N 1
ATOM 711 C CA . ASN A 1 90 ? 5.205 4.709 -20.259 1.00 92.38 90 ASN A CA 1
ATOM 712 C C . ASN A 1 90 ? 4.968 6.104 -19.665 1.00 92.38 90 ASN A C 1
ATOM 714 O O . ASN A 1 90 ? 4.041 6.297 -18.882 1.00 92.38 90 ASN A O 1
ATOM 718 N N . LYS A 1 91 ? 5.781 7.082 -20.078 1.00 91.75 91 LYS A N 1
ATOM 719 C CA . LYS A 1 91 ? 5.676 8.485 -19.638 1.00 91.75 91 LYS A CA 1
ATOM 720 C C . LYS A 1 91 ? 4.639 9.294 -20.418 1.00 91.75 91 LYS A C 1
ATOM 722 O O . LYS A 1 91 ? 4.254 10.375 -19.991 1.00 91.75 91 LYS A O 1
ATOM 727 N N . SER A 1 92 ? 4.197 8.779 -21.560 1.00 91.69 92 SER A N 1
ATOM 728 C CA . SER A 1 92 ? 3.301 9.457 -22.493 1.00 91.69 92 SER A CA 1
ATOM 729 C C . SER A 1 92 ? 2.045 8.618 -22.679 1.00 91.69 92 SER A C 1
ATOM 731 O O . SER A 1 92 ? 1.848 7.965 -23.705 1.00 91.69 92 SER A O 1
ATOM 733 N N . LEU A 1 93 ? 1.206 8.592 -21.646 1.00 92.81 93 LEU A N 1
ATOM 734 C CA . LEU A 1 93 ? -0.097 7.942 -21.696 1.00 92.81 93 LEU A CA 1
ATOM 735 C C . LEU A 1 93 ? -1.202 8.927 -21.333 1.00 92.81 93 LEU A C 1
ATOM 737 O O . LEU A 1 93 ? -0.975 9.895 -20.614 1.00 92.81 93 LEU A O 1
ATOM 741 N N . LEU A 1 94 ? -2.397 8.654 -21.846 1.00 90.88 94 LEU A N 1
ATOM 742 C CA . LEU A 1 94 ? -3.611 9.380 -21.506 1.00 90.88 94 LEU A CA 1
ATOM 743 C C . LEU A 1 94 ? -4.447 8.497 -20.581 1.00 90.88 94 LEU A C 1
ATOM 745 O O . LEU A 1 94 ? -4.695 7.328 -20.878 1.00 90.88 94 LEU A O 1
ATOM 749 N N . TYR A 1 95 ? -4.866 9.063 -19.461 1.00 92.38 95 TYR A N 1
ATOM 750 C CA . TYR A 1 95 ? -5.743 8.451 -18.470 1.00 92.38 95 TYR A CA 1
ATOM 751 C C . TYR A 1 95 ? -6.568 9.585 -17.840 1.00 92.38 95 TYR A C 1
ATOM 753 O O . TYR A 1 95 ? -6.119 10.735 -17.906 1.00 92.38 95 TYR A O 1
ATOM 761 N N . PRO A 1 96 ? -7.760 9.326 -17.266 1.00 90.50 96 PRO A N 1
ATOM 762 C CA . PRO A 1 96 ? -8.399 10.300 -16.386 1.00 90.50 96 PRO A CA 1
ATOM 763 C C . PRO A 1 96 ? -7.396 10.866 -15.379 1.00 90.50 96 PRO A C 1
ATOM 765 O O . PRO A 1 96 ? -6.530 10.138 -14.905 1.00 90.50 96 PRO A O 1
ATOM 768 N N . ASP A 1 97 ? -7.496 12.157 -15.072 1.00 88.38 97 ASP A N 1
ATOM 769 C CA . ASP A 1 97 ? -6.462 12.813 -14.270 1.00 88.38 97 ASP A CA 1
ATOM 770 C C . ASP A 1 97 ? -6.293 12.141 -12.901 1.00 88.38 97 ASP A C 1
ATOM 772 O O . ASP A 1 97 ? -5.186 11.771 -12.531 1.00 88.38 97 ASP A O 1
ATOM 776 N N . SER A 1 98 ? -7.394 11.862 -12.196 1.00 93.81 98 SER A N 1
ATOM 777 C CA . SER A 1 98 ? -7.360 11.098 -10.947 1.00 93.81 98 SER A CA 1
ATOM 778 C C . SER A 1 98 ? -7.225 9.596 -11.212 1.00 93.81 98 SER A C 1
ATOM 780 O O . SER A 1 98 ? -8.061 8.983 -11.880 1.00 93.81 98 SER A O 1
ATOM 782 N N . VAL A 1 99 ? -6.181 8.991 -10.643 1.00 96.50 99 VAL A N 1
ATOM 783 C CA . VAL A 1 99 ? -5.905 7.555 -10.740 1.00 96.50 99 VAL A CA 1
ATOM 784 C C . VAL A 1 99 ? -6.503 6.799 -9.565 1.00 96.50 99 VAL A C 1
ATOM 786 O O . VAL A 1 99 ? -7.115 5.752 -9.769 1.00 96.50 99 VAL A O 1
ATOM 789 N N . TYR A 1 100 ? -6.301 7.280 -8.339 1.00 96.62 100 TYR A N 1
ATOM 790 C CA . TYR A 1 100 ? -6.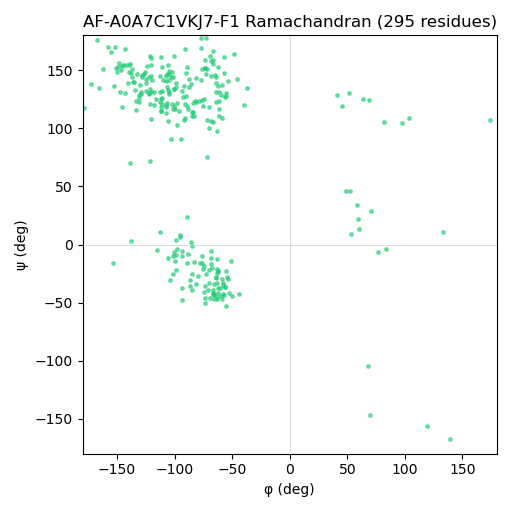767 6.596 -7.136 1.00 96.62 100 TYR A CA 1
ATOM 791 C C . TYR A 1 100 ? -6.906 7.561 -5.949 1.00 96.62 100 TYR A C 1
ATOM 793 O O . TYR A 1 100 ? -6.469 8.711 -6.021 1.00 96.62 100 TYR A O 1
ATOM 801 N N . THR A 1 101 ? -7.523 7.105 -4.855 1.00 96.81 101 THR A N 1
ATOM 802 C CA . THR A 1 101 ? -7.826 7.961 -3.695 1.00 96.81 101 THR A CA 1
ATOM 803 C C . THR A 1 101 ? -7.257 7.389 -2.401 1.00 96.81 101 THR A C 1
ATOM 805 O O . THR A 1 101 ? -7.338 6.182 -2.146 1.00 96.81 101 THR A O 1
ATOM 808 N N . GLU A 1 102 ? -6.717 8.276 -1.567 1.00 96.06 102 GLU A N 1
ATOM 809 C CA . GLU A 1 102 ? -6.260 8.002 -0.208 1.00 96.06 102 GLU A CA 1
ATOM 810 C C . GLU A 1 102 ? -6.995 8.915 0.776 1.00 96.06 102 GLU A C 1
ATOM 812 O O . GLU A 1 102 ? -7.036 10.129 0.600 1.00 96.06 102 GLU A O 1
ATOM 817 N N . PHE A 1 103 ? -7.539 8.338 1.839 1.00 96.56 103 PHE A N 1
ATOM 818 C CA . PHE A 1 103 ? -7.994 9.075 3.012 1.00 96.56 103 PHE A CA 1
ATOM 819 C C . PHE A 1 103 ? -6.987 8.817 4.123 1.00 96.56 103 PHE A C 1
ATOM 821 O O . PHE A 1 103 ? -6.745 7.663 4.478 1.00 96.56 103 PHE A O 1
ATOM 828 N N . SER A 1 104 ? -6.383 9.877 4.649 1.00 94.38 104 SER A N 1
ATOM 829 C CA . SER A 1 104 ? -5.336 9.806 5.666 1.00 94.38 104 SER A CA 1
ATOM 830 C C . SER A 1 104 ? -5.869 10.200 7.038 1.00 94.38 104 SER A C 1
ATOM 832 O O . SER A 1 104 ? -6.685 11.115 7.171 1.00 94.38 104 SER A O 1
ATOM 834 N N . GLY A 1 105 ? -5.408 9.504 8.076 1.00 93.94 105 GLY A N 1
ATOM 835 C CA . GLY A 1 105 ? -5.708 9.850 9.467 1.00 93.94 105 GLY A CA 1
ATOM 836 C C . GLY A 1 105 ? -7.155 9.605 9.911 1.00 93.94 105 GLY A C 1
ATOM 837 O O . GLY A 1 105 ? -7.624 10.299 10.820 1.00 93.94 105 GLY A O 1
ATOM 838 N N . LEU A 1 106 ? -7.857 8.627 9.318 1.00 95.12 106 LEU A N 1
ATOM 839 C CA . LEU A 1 106 ? -9.238 8.310 9.695 1.00 95.12 106 LEU A CA 1
ATOM 840 C C . LEU A 1 106 ? -9.325 7.855 11.152 1.00 95.12 106 LEU A C 1
ATOM 842 O O . LEU A 1 106 ? -8.548 7.020 11.629 1.00 95.12 106 LEU A O 1
ATOM 846 N N . ARG A 1 107 ? -10.328 8.362 11.864 1.00 94.88 107 ARG A N 1
ATOM 847 C CA . ARG A 1 107 ? -10.532 8.068 13.282 1.00 94.88 107 ARG A CA 1
ATOM 848 C C . ARG A 1 107 ? -11.941 8.394 13.750 1.00 94.88 107 ARG A C 1
ATOM 850 O O . ARG A 1 107 ? -12.560 9.356 13.313 1.00 94.88 107 ARG A O 1
ATOM 857 N N . LEU A 1 108 ? -12.385 7.646 14.752 1.00 95.25 108 LEU A N 1
ATOM 858 C CA . LEU A 1 108 ? -13.522 8.036 15.573 1.00 95.25 108 LEU A CA 1
ATOM 859 C C . LEU A 1 108 ? -13.132 9.181 16.529 1.00 95.25 108 LEU A C 1
ATOM 861 O O . LEU A 1 108 ? -11.970 9.249 16.965 1.00 95.25 108 LEU A O 1
ATOM 865 N N . PRO A 1 109 ? -14.081 10.042 16.941 1.00 91.94 109 PRO A N 1
ATOM 866 C CA . PRO A 1 109 ? -13.787 11.228 17.746 1.00 91.94 109 PRO A CA 1
ATOM 867 C C . PRO A 1 109 ? -13.186 10.875 19.111 1.00 91.94 109 PRO A C 1
ATOM 869 O O . PRO A 1 109 ? -12.245 11.520 19.581 1.00 91.94 109 PRO A O 1
ATOM 872 N N . ASN A 1 110 ? -13.659 9.788 19.723 1.00 92.19 110 ASN A N 1
ATOM 873 C CA . ASN A 1 110 ? -13.152 9.275 20.997 1.00 92.19 110 ASN A CA 1
ATOM 874 C C . ASN A 1 110 ? -11.722 8.699 20.905 1.00 92.19 110 ASN A C 1
ATOM 876 O O . ASN A 1 110 ? -11.044 8.587 21.926 1.00 92.19 110 ASN A O 1
ATOM 880 N N . HIS A 1 111 ? -11.221 8.391 19.704 1.00 92.94 111 HIS A N 1
ATOM 881 C CA . HIS A 1 111 ? -9.854 7.911 19.477 1.00 92.94 111 HIS A CA 1
ATOM 882 C C . HIS A 1 111 ? -8.888 9.011 19.009 1.00 92.94 111 HIS A C 1
ATOM 884 O O . HIS A 1 111 ? -7.706 8.738 18.782 1.00 92.94 111 HIS A O 1
ATOM 890 N N . LYS A 1 112 ? -9.336 10.271 18.923 1.00 88.06 112 LYS A N 1
ATOM 891 C CA . LYS A 1 112 ? -8.545 11.394 18.392 1.00 88.06 112 LYS A CA 1
ATOM 892 C C . LYS A 1 112 ? -7.172 11.552 19.042 1.00 88.06 112 LYS A C 1
ATOM 894 O O . LYS A 1 112 ? -6.189 11.755 18.341 1.00 88.06 112 LYS A O 1
ATOM 899 N N . LYS A 1 113 ? -7.067 11.402 20.367 1.00 85.38 113 LYS A N 1
ATOM 900 C CA . LYS A 1 113 ? -5.783 11.528 21.092 1.00 85.38 113 LYS A CA 1
ATOM 901 C C . LYS A 1 113 ? -4.754 10.464 20.686 1.00 85.38 113 LYS A C 1
ATOM 903 O O . LYS A 1 113 ? -3.556 10.742 20.686 1.00 85.38 113 LYS A O 1
ATOM 908 N N . ILE A 1 114 ? -5.224 9.261 20.353 1.00 84.38 114 ILE A N 1
ATOM 909 C CA . ILE A 1 114 ? -4.378 8.121 19.992 1.00 84.38 114 ILE A CA 1
ATOM 910 C C . ILE A 1 114 ? -3.794 8.326 18.592 1.00 84.38 114 ILE A C 1
ATOM 912 O O . ILE A 1 114 ? -2.580 8.231 18.421 1.00 84.38 114 ILE A O 1
ATOM 916 N N . PHE A 1 115 ? -4.648 8.652 17.620 1.00 83.81 115 PHE A N 1
ATOM 917 C CA . PHE A 1 115 ? -4.239 8.759 16.219 1.00 83.81 115 PHE A CA 1
ATOM 918 C C . PHE A 1 115 ? -3.568 10.106 15.890 1.00 83.81 115 PHE A C 1
ATOM 920 O O . PHE A 1 115 ? -2.578 10.150 15.178 1.00 83.81 115 PHE A O 1
ATOM 927 N N . ARG A 1 116 ? -3.971 11.220 16.515 1.00 69.88 116 ARG A N 1
ATOM 928 C CA . ARG A 1 116 ? -3.401 12.546 16.195 1.00 69.88 116 ARG A CA 1
ATOM 929 C C . ARG A 1 116 ? -1.927 12.729 16.585 1.00 69.88 116 ARG A C 1
ATOM 931 O O . ARG A 1 116 ? -1.289 13.656 16.104 1.00 69.88 116 ARG A O 1
ATOM 938 N N . SER A 1 117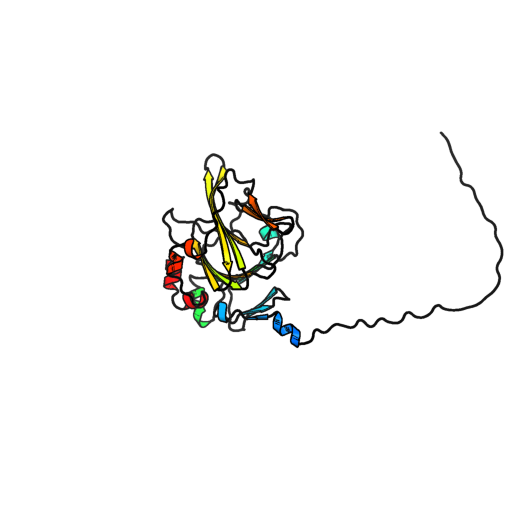 ? -1.394 11.921 17.504 1.00 68.19 117 SER A N 1
ATOM 939 C CA . SER A 1 117 ? -0.061 12.176 18.071 1.00 68.19 117 SER A CA 1
ATOM 940 C C . SER A 1 117 ? 1.046 11.278 17.531 1.00 68.19 117 SER A C 1
ATOM 942 O O . SER A 1 117 ? 2.198 11.710 17.540 1.00 68.19 117 SER A O 1
ATOM 944 N N . LYS A 1 118 ? 0.746 10.031 17.132 1.00 81.38 118 LYS A N 1
ATOM 945 C CA . LYS A 1 118 ? 1.800 9.047 16.822 1.00 81.38 118 LYS A CA 1
ATOM 946 C C . LYS A 1 118 ? 1.435 7.933 15.828 1.00 81.38 118 LYS A C 1
ATOM 948 O O . LYS A 1 118 ? 2.350 7.257 15.376 1.00 81.38 118 LYS A O 1
ATOM 953 N N . LEU A 1 119 ? 0.154 7.696 15.530 1.00 92.44 119 LEU A N 1
ATOM 954 C CA . LEU A 1 119 ? -0.292 6.625 14.628 1.00 92.44 119 LEU A CA 1
ATOM 955 C C . LEU A 1 119 ? -1.268 7.183 13.605 1.00 92.44 119 LEU A C 1
ATOM 957 O O . LEU A 1 119 ? -2.312 7.694 13.990 1.00 92.44 119 LEU A O 1
ATOM 961 N N . THR A 1 120 ? -1.004 6.974 12.328 1.00 94.06 120 THR A N 1
ATOM 962 C CA . THR A 1 120 ? -1.926 7.366 11.263 1.00 94.06 120 THR A CA 1
ATOM 963 C C . THR A 1 120 ? -2.601 6.117 10.714 1.00 94.06 120 THR A C 1
ATOM 965 O O . THR A 1 120 ? -1.940 5.098 10.506 1.00 94.06 120 THR A O 1
ATOM 968 N N . TYR A 1 121 ? -3.924 6.166 10.551 1.00 96.00 121 TYR A N 1
ATOM 969 C CA . TYR A 1 121 ? -4.709 5.114 9.908 1.00 96.00 121 TYR A CA 1
ATOM 970 C C . TYR A 1 121 ? -5.246 5.644 8.587 1.00 96.00 121 TYR A C 1
ATOM 972 O O . TYR A 1 121 ? -6.049 6.575 8.587 1.00 96.00 121 TYR A O 1
ATOM 980 N N . ASP A 1 122 ? -4.845 5.020 7.489 1.00 96.31 122 ASP A N 1
ATOM 981 C CA . ASP A 1 122 ? -5.270 5.425 6.153 1.00 96.31 122 ASP A CA 1
ATOM 982 C C . ASP A 1 122 ? -6.190 4.367 5.554 1.00 96.31 122 ASP A C 1
ATOM 984 O O . ASP A 1 122 ? -6.051 3.176 5.853 1.00 96.31 122 ASP A O 1
ATOM 988 N N . ILE A 1 123 ? -7.078 4.789 4.657 1.00 97.88 123 ILE A N 1
ATOM 989 C CA . ILE A 1 123 ? -7.781 3.918 3.714 1.00 97.88 123 ILE A CA 1
ATOM 990 C C . ILE A 1 123 ? -7.391 4.339 2.301 1.00 97.88 123 ILE A C 1
ATOM 992 O O . ILE A 1 123 ? -7.455 5.513 1.954 1.00 97.88 123 ILE A O 1
ATOM 996 N N . VAL A 1 124 ? -7.018 3.364 1.479 1.00 98.00 124 VAL A N 1
ATOM 997 C CA . VAL A 1 124 ? -6.647 3.557 0.076 1.00 98.00 124 VAL A CA 1
ATOM 998 C C . VAL A 1 124 ? -7.572 2.718 -0.797 1.00 98.00 124 VAL A C 1
ATOM 1000 O O . VAL A 1 124 ? -7.784 1.534 -0.511 1.00 98.00 124 VAL A O 1
ATOM 1003 N N . CYS A 1 125 ? -8.100 3.311 -1.868 1.00 98.00 125 CYS A N 1
ATOM 1004 C CA . CYS A 1 125 ? -8.810 2.595 -2.927 1.00 98.00 125 CYS A CA 1
ATOM 1005 C C . CYS A 1 125 ? -7.994 2.649 -4.212 1.00 98.00 125 CYS A C 1
ATOM 1007 O O . CYS A 1 125 ? -7.828 3.723 -4.780 1.00 98.00 125 CYS A O 1
ATOM 1009 N N . LEU A 1 126 ? -7.525 1.492 -4.682 1.00 97.69 126 LEU A N 1
ATOM 1010 C CA . LEU A 1 126 ? -6.979 1.339 -6.027 1.00 97.69 126 LEU A CA 1
ATOM 1011 C C . LEU A 1 126 ? -8.081 0.802 -6.949 1.00 97.69 126 LEU A C 1
ATOM 1013 O O . LEU A 1 126 ? -8.502 -0.349 -6.764 1.00 97.69 126 LEU A O 1
ATOM 1017 N N . PRO A 1 127 ? -8.542 1.567 -7.954 1.00 95.94 127 PRO A N 1
ATOM 1018 C CA . PRO A 1 127 ? -9.521 1.054 -8.899 1.00 95.94 127 PRO A CA 1
ATOM 1019 C C . PRO A 1 127 ? -8.932 -0.071 -9.751 1.00 95.94 127 PRO A C 1
ATOM 1021 O O . PRO A 1 127 ? -7.723 -0.324 -9.769 1.00 95.94 127 PRO A O 1
ATOM 1024 N N . GLN A 1 128 ? -9.808 -0.785 -10.450 1.00 94.56 128 GLN A N 1
ATOM 1025 C CA . GLN A 1 128 ? -9.388 -1.703 -11.504 1.00 94.56 128 GLN A CA 1
ATOM 1026 C C . GLN A 1 128 ? -8.910 -0.918 -12.728 1.00 94.56 128 GLN A C 1
ATOM 1028 O O . GLN A 1 128 ? -9.434 0.152 -13.028 1.00 94.56 128 GLN A O 1
ATOM 1033 N N . GLY A 1 129 ? -7.988 -1.491 -13.495 1.00 95.06 129 GLY A N 1
ATOM 1034 C CA . GLY A 1 129 ? -7.590 -0.922 -14.778 1.00 95.06 129 GLY A CA 1
ATOM 1035 C C . GLY A 1 129 ? -6.096 -1.002 -15.023 1.00 95.06 129 GLY A C 1
ATOM 1036 O O . GLY A 1 129 ? -5.369 -1.721 -14.333 1.00 95.06 129 GLY A O 1
ATOM 1037 N N . LEU A 1 130 ? -5.662 -0.267 -16.043 1.00 96.75 130 LEU A N 1
ATOM 1038 C CA . LEU A 1 130 ? -4.268 -0.159 -16.435 1.00 96.75 130 LEU A CA 1
ATOM 1039 C C . LEU A 1 130 ? -3.884 1.301 -16.666 1.00 96.75 130 LEU A C 1
ATOM 1041 O O . LEU A 1 130 ? -4.665 2.070 -17.223 1.00 96.75 130 LEU A O 1
ATOM 1045 N N . LEU A 1 131 ? -2.638 1.627 -16.346 1.00 96.69 131 LEU A N 1
ATOM 1046 C CA . LEU A 1 131 ? -1.935 2.809 -16.819 1.00 96.69 131 LEU A CA 1
ATOM 1047 C C . LEU A 1 131 ? -1.127 2.395 -18.058 1.00 96.69 131 LEU A C 1
ATOM 1049 O O . LEU A 1 131 ? -0.010 1.882 -17.969 1.00 96.69 131 LEU A O 1
ATOM 1053 N N . GLY A 1 132 ? -1.745 2.518 -19.236 1.00 95.31 132 GLY A N 1
ATOM 1054 C CA . GLY A 1 132 ? -1.210 1.948 -20.475 1.00 95.31 132 GLY A CA 1
ATOM 1055 C C . GLY A 1 132 ? -1.247 0.418 -20.439 1.00 95.31 132 GLY A C 1
ATOM 1056 O O . GLY A 1 132 ? -2.312 -0.180 -20.584 1.00 95.31 132 GLY A O 1
ATOM 1057 N N . ILE A 1 133 ? -0.088 -0.219 -20.241 1.00 96.19 133 ILE A N 1
ATOM 1058 C CA . ILE A 1 133 ? 0.010 -1.679 -20.060 1.00 96.19 133 ILE A CA 1
ATOM 1059 C C . ILE A 1 133 ? 0.282 -2.101 -18.614 1.00 96.19 133 ILE A C 1
ATOM 1061 O O . ILE A 1 133 ? 0.180 -3.287 -18.305 1.00 96.19 133 ILE A O 1
ATOM 1065 N N . GLU A 1 134 ? 0.640 -1.169 -17.733 1.00 97.69 134 GLU A N 1
ATOM 1066 C CA . GLU A 1 134 ? 0.900 -1.457 -16.323 1.00 97.69 134 GLU A CA 1
ATOM 1067 C C . GLU A 1 134 ? -0.401 -1.523 -15.540 1.00 97.69 134 GLU A C 1
ATOM 1069 O O . GLU A 1 134 ? -1.314 -0.743 -15.787 1.00 97.69 134 GLU A O 1
ATOM 1074 N N . TYR A 1 135 ? -0.492 -2.422 -14.566 1.00 98.31 135 TYR A N 1
ATOM 1075 C CA . TYR A 1 135 ? -1.613 -2.396 -13.629 1.00 98.31 135 TYR A CA 1
ATOM 1076 C C . TYR A 1 135 ? -1.597 -1.119 -12.784 1.00 98.31 135 TYR A C 1
ATOM 1078 O O . TYR A 1 135 ? -0.526 -0.625 -12.425 1.00 98.31 135 TYR A O 1
ATOM 1086 N N . ILE A 1 136 ? -2.787 -0.606 -12.446 1.00 97.94 136 ILE A N 1
ATOM 1087 C CA . ILE A 1 136 ? -2.918 0.541 -11.537 1.00 97.94 136 ILE A CA 1
ATOM 1088 C C . ILE A 1 136 ? -2.198 0.227 -10.227 1.00 97.94 136 ILE A C 1
ATOM 1090 O O . ILE A 1 136 ? -2.390 -0.837 -9.625 1.00 97.94 136 ILE A O 1
ATOM 1094 N N . LYS A 1 137 ? -1.356 1.169 -9.806 1.00 97.88 137 LYS A N 1
ATOM 1095 C CA . LYS A 1 137 ? -0.497 1.048 -8.637 1.00 97.88 137 LYS A CA 1
ATOM 1096 C C . LYS A 1 137 ? -0.452 2.347 -7.845 1.00 97.88 137 LYS A C 1
ATOM 1098 O O . LYS A 1 137 ? -0.684 3.417 -8.401 1.00 97.88 137 LYS A O 1
ATOM 1103 N N . SER A 1 138 ? -0.154 2.231 -6.559 1.00 97.81 138 SER A N 1
ATOM 1104 C CA . SER A 1 138 ? 0.096 3.375 -5.689 1.00 97.81 138 SER A CA 1
ATOM 1105 C C . SER A 1 138 ? 1.444 4.028 -5.997 1.00 97.81 138 SER A C 1
ATOM 1107 O O . SER A 1 138 ? 2.261 3.488 -6.754 1.00 97.81 138 SER A O 1
ATOM 1109 N N . HIS A 1 139 ? 1.739 5.115 -5.287 1.00 96.38 139 HIS A N 1
ATOM 1110 C CA . HIS A 1 139 ? 3.112 5.570 -5.090 1.00 96.38 139 HIS A CA 1
ATOM 1111 C C . HIS A 1 139 ? 4.056 4.434 -4.651 1.00 96.38 139 HIS A C 1
ATOM 1113 O O . HIS A 1 139 ? 3.627 3.359 -4.201 1.00 96.38 139 HIS A O 1
ATOM 1119 N N . ILE A 1 140 ? 5.358 4.691 -4.781 1.00 95.56 140 ILE A N 1
ATOM 1120 C CA . ILE A 1 140 ? 6.385 3.884 -4.127 1.00 95.56 140 ILE A CA 1
ATOM 1121 C C . ILE A 1 140 ? 6.646 4.534 -2.778 1.00 95.56 140 ILE A C 1
ATOM 1123 O O . ILE A 1 140 ? 7.009 5.704 -2.718 1.00 95.56 140 ILE A O 1
ATOM 1127 N N . TYR A 1 141 ? 6.440 3.767 -1.719 1.00 94.62 141 TYR A N 1
ATOM 1128 C CA . TYR A 1 141 ? 6.672 4.205 -0.356 1.00 94.62 141 TYR A CA 1
ATOM 1129 C C . TYR A 1 141 ? 7.987 3.639 0.154 1.00 94.62 141 TYR A C 1
ATOM 1131 O O . TYR A 1 141 ? 8.366 2.509 -0.181 1.00 94.62 141 TYR A O 1
ATOM 1139 N N . HIS A 1 142 ? 8.638 4.402 1.024 1.00 92.19 142 HIS A N 1
ATOM 1140 C CA . HIS A 1 142 ? 9.813 3.964 1.751 1.00 92.19 142 HIS A CA 1
ATOM 1141 C C . HIS A 1 142 ? 9.768 4.445 3.204 1.00 92.19 142 HIS A C 1
ATOM 1143 O O . HIS A 1 142 ? 9.221 5.498 3.523 1.00 92.19 142 HIS A O 1
ATOM 1149 N N . SER A 1 143 ? 10.346 3.644 4.097 1.00 90.19 143 SER A N 1
ATOM 1150 C CA . SER A 1 143 ? 10.756 4.097 5.422 1.00 90.19 143 SER A CA 1
ATOM 1151 C C . SER A 1 143 ? 12.167 3.575 5.679 1.00 90.19 143 SER A C 1
ATOM 1153 O O . SER A 1 143 ? 12.364 2.349 5.615 1.00 90.19 143 SER A 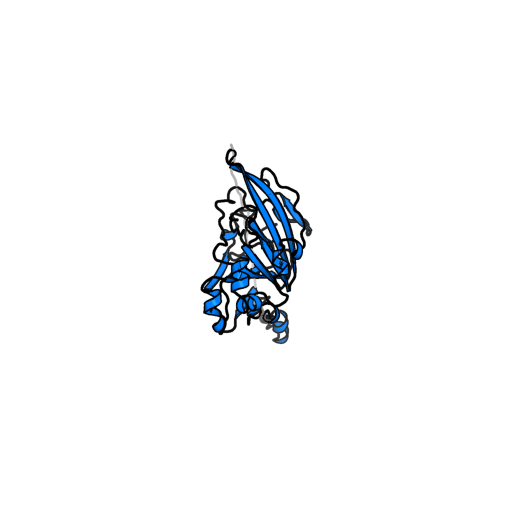O 1
ATOM 1155 N N . PRO A 1 144 ? 13.136 4.454 5.979 1.00 86.69 144 PRO A N 1
ATOM 1156 C CA . PRO A 1 144 ? 14.519 4.050 6.165 1.00 86.69 144 PRO A CA 1
ATOM 1157 C C . PRO A 1 144 ? 14.660 3.121 7.371 1.00 86.69 144 PRO A C 1
ATOM 1159 O O . PRO A 1 144 ? 13.968 3.255 8.384 1.00 86.69 144 PRO A O 1
ATOM 1162 N N . SER A 1 145 ? 15.564 2.154 7.248 1.00 85.81 145 SER A N 1
ATOM 1163 C CA . SER A 1 145 ? 15.945 1.274 8.351 1.00 85.81 145 SER A CA 1
ATOM 1164 C C . SER A 1 145 ? 17.081 1.904 9.154 1.00 85.81 145 SER A C 1
ATOM 1166 O O . SER A 1 145 ? 17.986 2.489 8.566 1.00 85.81 145 SER A O 1
ATOM 1168 N N . LYS A 1 146 ? 17.090 1.758 10.486 1.00 81.88 146 LYS A N 1
ATOM 1169 C CA . LYS A 1 146 ? 18.217 2.256 11.304 1.00 81.88 146 LYS A CA 1
ATOM 1170 C C . LYS A 1 146 ? 19.498 1.446 11.110 1.00 81.88 146 LYS A C 1
ATOM 1172 O O . LYS A 1 146 ? 20.587 1.981 11.276 1.00 81.88 146 LYS A O 1
ATOM 1177 N N . ASN A 1 147 ? 19.357 0.145 10.869 1.00 82.94 147 ASN A N 1
ATOM 1178 C CA . ASN A 1 147 ? 20.439 -0.801 10.595 1.00 82.94 147 ASN A CA 1
ATOM 1179 C C . ASN A 1 147 ? 19.852 -2.120 10.061 1.00 82.94 147 ASN A C 1
ATOM 1181 O O . ASN A 1 147 ? 18.637 -2.304 10.024 1.00 82.94 147 ASN A O 1
ATOM 1185 N N . GLU A 1 148 ? 20.703 -3.066 9.676 1.00 72.56 148 GLU A N 1
ATOM 1186 C CA . GLU A 1 148 ? 20.275 -4.359 9.119 1.00 72.56 148 GLU A CA 1
ATOM 1187 C C . GLU A 1 148 ? 19.443 -5.224 10.084 1.00 72.56 148 GLU A C 1
ATOM 1189 O O . GLU A 1 148 ? 18.666 -6.071 9.646 1.00 72.56 148 GLU A O 1
ATOM 1194 N N . ASN A 1 149 ? 19.567 -4.988 11.394 1.00 77.81 149 ASN A N 1
ATOM 1195 C CA . ASN A 1 149 ? 18.843 -5.703 12.445 1.00 77.81 149 ASN A CA 1
ATOM 1196 C C . ASN A 1 149 ? 17.561 -4.982 12.893 1.00 77.81 149 ASN A C 1
ATOM 1198 O O . ASN A 1 149 ? 16.926 -5.414 13.860 1.00 77.81 149 ASN A O 1
ATOM 1202 N N . ASP A 1 150 ? 17.169 -3.890 12.232 1.00 81.56 150 ASP A N 1
ATOM 1203 C CA . ASP A 1 150 ? 15.920 -3.205 12.537 1.00 81.56 150 ASP A CA 1
ATOM 1204 C C . ASP A 1 150 ? 14.735 -4.089 12.134 1.00 81.56 150 ASP A C 1
ATOM 1206 O O . ASP A 1 150 ? 14.412 -4.282 10.962 1.00 81.56 150 ASP A O 1
ATOM 1210 N N . LEU A 1 151 ? 14.081 -4.657 13.142 1.00 83.31 151 LEU A N 1
ATOM 1211 C CA . LEU A 1 151 ? 12.912 -5.499 12.939 1.00 83.31 151 LEU A CA 1
ATOM 1212 C C . LEU A 1 151 ? 11.619 -4.686 12.835 1.00 83.31 151 LEU A C 1
ATOM 1214 O O . LEU A 1 151 ? 10.567 -5.302 12.677 1.00 83.31 151 LEU A O 1
ATOM 1218 N N . SER A 1 152 ? 11.663 -3.353 12.952 1.00 89.50 152 SER A N 1
ATOM 1219 C CA . SER A 1 152 ? 10.467 -2.514 12.897 1.00 89.50 152 SER A CA 1
ATOM 1220 C C . SER A 1 152 ? 9.824 -2.487 11.508 1.00 89.50 152 SER A C 1
ATOM 1222 O O . SER A 1 152 ? 10.410 -2.821 10.474 1.00 89.50 152 SER A O 1
ATOM 1224 N N . ALA A 1 153 ? 8.547 -2.142 11.503 1.00 93.12 153 ALA A N 1
ATOM 1225 C CA . ALA A 1 153 ? 7.704 -2.104 10.332 1.00 93.12 153 ALA A CA 1
ATOM 1226 C C . ALA A 1 153 ? 7.592 -0.672 9.808 1.00 93.12 153 ALA A C 1
ATOM 1228 O O . ALA A 1 153 ? 7.422 0.265 10.577 1.00 93.12 153 ALA A O 1
ATOM 1229 N N . SER A 1 154 ? 7.635 -0.507 8.489 1.00 93.62 154 SER A N 1
ATOM 1230 C CA . SER A 1 154 ? 7.222 0.741 7.843 1.00 93.62 154 SER A CA 1
ATOM 1231 C C . SER A 1 154 ? 5.719 0.953 8.047 1.00 93.62 154 SER A C 1
ATOM 1233 O O . SER A 1 154 ? 5.276 2.017 8.470 1.00 93.62 154 SER A O 1
ATOM 1235 N N . CYS A 1 155 ? 4.926 -0.097 7.816 1.0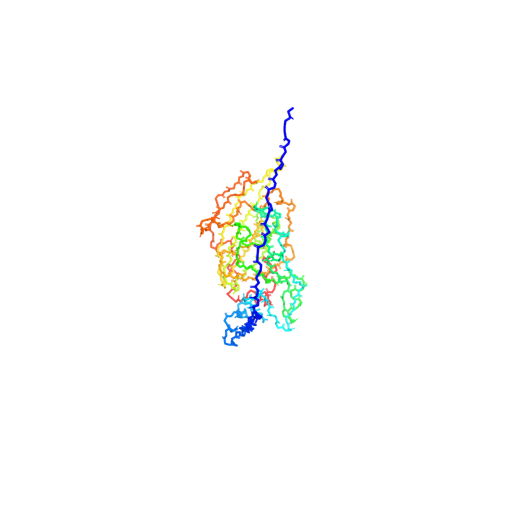0 95.62 155 CYS A N 1
ATOM 1236 C CA . CYS A 1 155 ? 3.495 -0.081 8.083 1.00 95.62 155 CYS A CA 1
ATOM 1237 C C . CYS A 1 155 ? 2.926 -1.482 8.330 1.00 95.62 155 CYS A C 1
ATOM 1239 O O . CYS A 1 155 ? 3.536 -2.513 8.020 1.00 95.62 155 CYS A O 1
ATOM 1241 N N . VAL A 1 156 ? 1.711 -1.517 8.871 1.00 96.94 156 VAL A N 1
ATOM 1242 C CA . VAL A 1 156 ? 0.858 -2.708 8.895 1.00 96.94 156 VAL A CA 1
ATOM 1243 C C . VAL A 1 156 ? -0.326 -2.460 7.975 1.00 96.94 156 VAL A C 1
ATOM 1245 O O . VAL A 1 156 ? -1.028 -1.472 8.143 1.00 96.94 156 VAL A O 1
ATOM 1248 N N . VAL A 1 157 ? -0.562 -3.359 7.026 1.00 97.81 157 VAL A N 1
ATOM 1249 C CA . VAL A 1 157 ? -1.607 -3.256 5.999 1.00 97.81 157 VAL A CA 1
ATOM 1250 C C . VAL A 1 157 ? -2.692 -4.293 6.265 1.00 97.81 157 VAL A C 1
ATOM 1252 O O . VAL A 1 157 ? -2.374 -5.424 6.630 1.00 97.81 157 VAL A O 1
ATOM 1255 N N . GLU A 1 158 ? -3.957 -3.948 6.043 1.00 98.44 158 GLU A N 1
ATOM 1256 C CA . GLU A 1 158 ? -5.094 -4.871 6.030 1.00 98.44 158 GLU A CA 1
ATOM 1257 C C . GLU A 1 158 ? -5.957 -4.660 4.786 1.00 98.44 158 GLU A C 1
ATOM 1259 O O . GLU A 1 158 ? -6.410 -3.553 4.522 1.00 98.44 158 GLU A O 1
ATOM 1264 N N . VAL A 1 159 ? -6.250 -5.727 4.043 1.00 98.56 159 VAL A N 1
ATOM 1265 C CA . VAL A 1 159 ? -7.159 -5.636 2.890 1.00 98.56 159 VAL A CA 1
ATOM 1266 C C . VAL A 1 159 ? -8.608 -5.684 3.365 1.00 98.56 159 VAL A C 1
ATOM 1268 O O . VAL A 1 159 ? -9.027 -6.663 3.983 1.00 98.56 159 VAL A O 1
ATOM 1271 N N . LEU A 1 160 ? -9.386 -4.658 3.034 1.00 98.50 160 LEU A N 1
ATOM 1272 C CA . LEU A 1 160 ? -10.791 -4.511 3.421 1.00 98.50 160 LEU A CA 1
ATOM 1273 C C . LEU A 1 160 ? -11.735 -5.063 2.344 1.00 98.50 160 LEU A C 1
ATOM 1275 O O . LEU A 1 160 ? -12.737 -5.710 2.658 1.00 98.50 160 LEU A O 1
ATOM 1279 N N . HIS A 1 161 ? -11.381 -4.873 1.072 1.00 97.88 161 HIS A N 1
ATOM 1280 C CA . HIS A 1 161 ? -12.101 -5.397 -0.084 1.00 97.88 161 HIS A CA 1
ATOM 1281 C C . HIS A 1 161 ? -11.134 -5.749 -1.226 1.00 97.88 161 HIS A C 1
ATOM 1283 O O . HIS A 1 161 ? -10.070 -5.147 -1.366 1.00 97.88 161 HIS A O 1
ATOM 1289 N N . GLY A 1 162 ? -11.504 -6.737 -2.043 1.00 97.12 162 GLY A N 1
ATOM 1290 C CA . GLY A 1 162 ? -10.710 -7.157 -3.193 1.00 97.12 162 GLY A CA 1
ATOM 1291 C C . GLY A 1 162 ? -9.398 -7.857 -2.822 1.00 97.12 162 GLY A C 1
ATOM 1292 O O . GLY A 1 162 ? -9.306 -8.626 -1.852 1.00 97.12 162 GLY A O 1
ATOM 1293 N N . VAL A 1 163 ? -8.382 -7.642 -3.660 1.00 98.38 163 VAL A N 1
ATOM 1294 C CA . VAL A 1 163 ? -7.048 -8.238 -3.540 1.00 98.38 163 VAL A CA 1
ATOM 1295 C C . VAL A 1 163 ? -6.009 -7.214 -3.976 1.00 98.38 163 VAL A C 1
ATOM 1297 O O . VAL A 1 163 ? -6.101 -6.695 -5.081 1.00 98.38 163 VAL A O 1
ATOM 1300 N N . ILE A 1 164 ? -4.977 -7.008 -3.162 1.00 98.50 164 ILE A N 1
ATOM 1301 C CA . ILE A 1 164 ? -3.793 -6.238 -3.559 1.00 98.50 164 ILE A CA 1
ATOM 1302 C C . ILE A 1 164 ? -2.634 -7.179 -3.874 1.00 98.50 164 ILE A C 1
ATOM 1304 O O . ILE A 1 164 ? -2.444 -8.224 -3.237 1.00 98.50 164 ILE A O 1
ATOM 1308 N N . THR A 1 165 ? -1.837 -6.799 -4.859 1.00 98.62 165 THR A N 1
ATOM 1309 C CA . THR A 1 165 ? -0.497 -7.331 -5.074 1.00 98.62 165 THR A CA 1
ATOM 1310 C C . THR A 1 165 ? 0.505 -6.321 -4.532 1.00 98.62 165 THR A C 1
ATOM 1312 O O . THR A 1 165 ? 0.361 -5.132 -4.771 1.00 98.62 165 THR A O 1
ATOM 1315 N N . ILE A 1 166 ? 1.501 -6.780 -3.780 1.00 98.62 166 ILE A N 1
ATOM 1316 C CA . ILE A 1 166 ? 2.548 -5.921 -3.220 1.00 98.62 166 ILE A CA 1
ATOM 1317 C C . ILE A 1 166 ? 3.864 -6.349 -3.842 1.00 98.62 166 ILE A C 1
ATOM 1319 O O . ILE A 1 166 ? 4.207 -7.530 -3.751 1.00 98.62 166 ILE A O 1
ATOM 1323 N N . ILE A 1 167 ? 4.575 -5.407 -4.453 1.00 98.25 167 ILE A N 1
ATOM 1324 C CA . ILE A 1 167 ? 5.984 -5.570 -4.813 1.00 98.25 167 ILE A CA 1
ATOM 1325 C C . ILE A 1 167 ? 6.784 -4.751 -3.812 1.00 98.25 167 ILE A C 1
ATOM 1327 O O . ILE A 1 167 ? 6.451 -3.593 -3.564 1.00 98.25 167 ILE A O 1
ATOM 1331 N N . LEU A 1 168 ? 7.813 -5.360 -3.234 1.00 96.62 168 LEU A N 1
ATOM 1332 C CA . LEU A 1 168 ? 8.767 -4.671 -2.381 1.00 96.62 168 LEU A CA 1
ATOM 1333 C C . LEU A 1 168 ? 10.188 -5.130 -2.681 1.00 96.62 168 LEU A C 1
ATOM 1335 O O . LEU A 1 168 ? 10.399 -6.293 -3.023 1.00 96.62 168 LEU A O 1
ATOM 1339 N N . GLN A 1 169 ? 11.150 -4.232 -2.524 1.00 95.81 169 GLN A N 1
ATOM 1340 C CA . GLN A 1 169 ? 12.560 -4.528 -2.746 1.00 95.81 169 GLN A CA 1
ATOM 1341 C C . GLN A 1 169 ? 13.464 -3.756 -1.787 1.00 95.81 169 GLN A C 1
ATOM 1343 O O . GLN A 1 169 ? 13.105 -2.659 -1.353 1.00 95.81 169 GLN A O 1
ATOM 1348 N N . LYS A 1 170 ? 14.649 -4.295 -1.511 1.00 93.25 170 LYS A N 1
ATOM 1349 C CA . LYS A 1 170 ? 15.769 -3.506 -0.993 1.00 93.25 170 LYS A CA 1
ATOM 1350 C C . LYS A 1 170 ? 16.615 -3.025 -2.157 1.00 93.25 170 LYS A C 1
ATOM 1352 O O . LYS A 1 170 ? 17.029 -3.825 -2.995 1.00 93.25 170 LYS A O 1
ATOM 1357 N N . THR A 1 171 ? 16.839 -1.722 -2.190 1.00 89.00 171 THR A N 1
ATOM 1358 C CA . THR A 1 171 ? 17.682 -1.075 -3.190 1.00 89.00 171 THR A CA 1
ATOM 1359 C C . THR A 1 171 ? 19.093 -0.949 -2.628 1.00 89.00 171 THR A C 1
ATOM 1361 O O . THR A 1 171 ? 19.255 -0.517 -1.488 1.00 89.00 171 THR A O 1
ATOM 1364 N N . GLU A 1 172 ? 20.087 -1.335 -3.417 1.00 87.81 172 GLU A N 1
ATOM 1365 C CA . GLU A 1 172 ? 21.507 -1.220 -3.099 1.00 87.81 172 GLU A CA 1
ATOM 1366 C C . GLU A 1 172 ? 22.138 -0.176 -4.017 1.00 87.81 172 GLU A C 1
ATOM 1368 O O . GLU A 1 172 ? 21.917 -0.183 -5.232 1.00 87.81 172 GLU A O 1
ATOM 1373 N N . TRP A 1 173 ? 22.898 0.726 -3.405 1.00 82.94 173 TRP A N 1
ATOM 1374 C CA . TRP A 1 173 ? 23.524 1.865 -4.058 1.00 82.94 173 TRP A CA 1
ATOM 1375 C C . TRP A 1 173 ? 25.029 1.642 -4.091 1.00 82.94 173 TRP A C 1
ATOM 1377 O O . TRP A 1 173 ? 25.650 1.494 -3.039 1.00 82.94 173 TRP A O 1
ATOM 1387 N N . GLU A 1 174 ? 25.617 1.611 -5.283 1.00 78.50 174 GLU A N 1
ATOM 1388 C CA . GLU A 1 174 ? 27.071 1.628 -5.428 1.00 78.50 174 GLU A CA 1
ATOM 1389 C C . GLU A 1 174 ? 27.550 3.091 -5.395 1.00 78.50 174 GLU A C 1
ATOM 1391 O O . GLU A 1 174 ? 27.273 3.859 -6.320 1.00 78.50 174 GLU A O 1
ATOM 1396 N N . GLU A 1 175 ? 28.249 3.486 -4.321 1.00 72.19 175 GLU A N 1
ATOM 1397 C CA . GLU A 1 175 ? 28.680 4.880 -4.086 1.00 72.19 175 GLU A CA 1
ATOM 1398 C C . GLU A 1 175 ? 29.523 5.449 -5.243 1.00 72.19 175 GLU A C 1
ATOM 1400 O O . GLU A 1 175 ? 29.357 6.613 -5.608 1.00 72.19 175 GLU A O 1
ATOM 1405 N N . ASP A 1 176 ? 30.365 4.620 -5.869 1.00 77.88 176 ASP A N 1
ATOM 1406 C CA . ASP A 1 176 ? 31.328 5.060 -6.888 1.00 77.88 176 ASP A CA 1
ATOM 1407 C C . ASP A 1 176 ? 30.760 5.116 -8.318 1.00 77.88 176 ASP A C 1
ATOM 1409 O O . ASP A 1 176 ? 31.211 5.920 -9.136 1.00 77.88 176 ASP A O 1
ATOM 1413 N N . SER A 1 177 ? 29.791 4.260 -8.657 1.00 75.31 177 SER A N 1
ATOM 1414 C CA . SER A 1 177 ? 29.297 4.096 -10.037 1.00 75.31 177 SER A CA 1
ATOM 1415 C C . SER A 1 177 ? 27.974 4.820 -10.292 1.00 75.31 177 SER A C 1
ATOM 1417 O O . SER A 1 177 ? 27.526 4.919 -11.435 1.00 75.31 177 SER A O 1
ATOM 1419 N N . GLN A 1 178 ? 27.335 5.321 -9.229 1.00 76.38 178 GLN A N 1
ATOM 1420 C CA . GLN A 1 178 ? 25.931 5.726 -9.214 1.00 76.38 178 GLN A CA 1
ATOM 1421 C C . GLN A 1 178 ? 24.974 4.623 -9.699 1.00 76.38 178 GLN A C 1
ATOM 1423 O O . GLN A 1 178 ? 23.795 4.904 -9.896 1.00 76.38 178 GLN A O 1
ATOM 1428 N N . GLU A 1 179 ? 25.425 3.387 -9.911 1.00 83.06 179 GLU A N 1
ATOM 1429 C CA . GLU A 1 179 ? 24.572 2.301 -10.373 1.00 83.06 179 GLU A CA 1
ATOM 1430 C C . GLU A 1 179 ? 23.702 1.785 -9.228 1.00 83.06 179 GLU A C 1
ATOM 1432 O O . GLU A 1 179 ? 24.063 1.839 -8.049 1.00 83.06 179 GLU A O 1
ATOM 1437 N N . VAL A 1 180 ? 22.527 1.278 -9.598 1.00 88.38 180 VAL A N 1
ATOM 1438 C CA . VAL A 1 180 ? 21.546 0.769 -8.642 1.00 88.38 180 VAL A CA 1
ATOM 1439 C C . VAL A 1 180 ? 21.266 -0.682 -8.935 1.00 88.38 180 VAL A C 1
ATOM 1441 O O . VAL A 1 180 ? 20.965 -1.071 -10.070 1.00 88.38 180 VAL A O 1
ATOM 1444 N N . SER A 1 181 ? 21.327 -1.468 -7.874 1.00 91.88 181 SER A N 1
ATOM 1445 C CA . SER A 1 181 ? 20.987 -2.878 -7.887 1.00 91.88 181 SER A CA 1
ATOM 1446 C C . SER A 1 181 ? 19.851 -3.147 -6.911 1.00 91.88 181 SER A C 1
ATOM 1448 O O . SER A 1 181 ? 19.544 -2.361 -6.012 1.00 91.88 181 SER A O 1
ATOM 1450 N N . VAL A 1 182 ? 19.182 -4.273 -7.110 1.00 94.38 182 VAL A N 1
ATOM 1451 C CA . VAL A 1 182 ? 18.222 -4.796 -6.144 1.00 94.38 182 VAL A CA 1
ATOM 1452 C C . VAL A 1 182 ? 18.907 -5.904 -5.353 1.00 94.38 182 VAL A C 1
ATOM 1454 O O . VAL A 1 182 ? 19.297 -6.911 -5.933 1.00 94.38 182 VAL A O 1
ATOM 1457 N N . GLY A 1 183 ? 19.024 -5.744 -4.036 1.00 93.62 183 GLY A N 1
ATOM 1458 C CA . GLY A 1 183 ? 19.603 -6.779 -3.171 1.00 93.62 183 GLY A CA 1
ATOM 1459 C C . GLY A 1 183 ? 18.654 -7.961 -2.977 1.00 93.62 183 GLY A C 1
ATOM 1460 O O . GLY A 1 183 ? 19.010 -9.128 -3.131 1.00 93.62 183 GLY A O 1
ATOM 1461 N N . GLU A 1 184 ? 17.383 -7.661 -2.696 1.00 95.06 184 GLU A N 1
ATOM 1462 C CA . GLU A 1 184 ? 16.317 -8.658 -2.610 1.00 95.06 184 GLU A CA 1
ATOM 1463 C C . GLU A 1 184 ? 14.964 -8.066 -3.008 1.00 95.06 184 GLU A C 1
ATOM 1465 O O . GLU A 1 184 ? 14.691 -6.887 -2.774 1.00 95.06 184 GLU A O 1
ATOM 1470 N N . GLY A 1 185 ? 14.098 -8.897 -3.590 1.00 96.44 185 GLY A N 1
ATOM 1471 C CA . GLY A 1 185 ? 12.761 -8.509 -4.026 1.00 96.44 185 GLY A CA 1
ATOM 1472 C C . GLY A 1 185 ? 11.712 -9.550 -3.651 1.00 96.44 185 GLY A C 1
ATOM 1473 O O . GLY A 1 185 ? 11.930 -10.757 -3.787 1.00 96.44 185 GLY A O 1
ATOM 1474 N N . PHE A 1 186 ? 10.540 -9.085 -3.226 1.00 97.69 186 PHE A N 1
ATOM 1475 C CA . PHE A 1 186 ? 9.391 -9.922 -2.909 1.00 97.69 186 PHE A CA 1
ATOM 1476 C C . PHE A 1 186 ? 8.144 -9.482 -3.658 1.00 97.69 186 PHE A C 1
ATOM 1478 O O . PHE A 1 186 ? 7.883 -8.294 -3.838 1.00 97.69 186 PHE A O 1
ATOM 1485 N N . ILE A 1 187 ? 7.317 -10.467 -4.002 1.00 98.25 187 ILE A N 1
ATOM 1486 C CA . ILE A 1 187 ? 5.952 -10.241 -4.465 1.00 98.25 187 ILE A CA 1
ATOM 1487 C C . ILE A 1 187 ? 4.964 -11.021 -3.605 1.00 98.25 187 ILE A C 1
ATOM 1489 O O . ILE A 1 187 ? 5.129 -12.218 -3.339 1.00 98.25 187 ILE A O 1
ATOM 1493 N N . LEU A 1 188 ? 3.913 -10.336 -3.168 1.00 98.00 188 LEU A N 1
ATOM 1494 C CA . LEU A 1 188 ? 2.852 -10.899 -2.345 1.00 98.00 188 LEU A CA 1
ATOM 1495 C C . LEU A 1 188 ? 1.498 -10.655 -2.987 1.00 98.00 188 LEU A C 1
ATOM 1497 O O . LEU A 1 188 ? 1.262 -9.635 -3.623 1.00 98.00 188 LEU A O 1
ATOM 1501 N N . LYS A 1 189 ? 0.579 -11.591 -2.765 1.00 98.00 189 LYS A N 1
ATOM 1502 C CA . LYS A 1 189 ? -0.837 -11.429 -3.088 1.00 98.00 189 LYS A CA 1
ATOM 1503 C C . LYS A 1 189 ? -1.637 -11.514 -1.801 1.00 98.00 189 LYS A C 1
ATOM 1505 O O . LYS A 1 189 ? -1.588 -12.532 -1.110 1.00 98.00 189 LYS A O 1
ATOM 1510 N N . VAL A 1 190 ? -2.361 -10.451 -1.486 1.00 98.06 190 VAL A N 1
ATOM 1511 C CA . VAL A 1 190 ? -3.018 -10.250 -0.196 1.00 98.06 190 VAL A CA 1
ATOM 1512 C C . VAL A 1 190 ? -4.508 -10.082 -0.442 1.00 98.06 190 VAL A C 1
ATOM 1514 O O . VAL A 1 190 ? -4.925 -9.209 -1.195 1.00 98.06 190 VAL A O 1
ATOM 1517 N N . ARG A 1 191 ? -5.317 -10.959 0.150 1.00 97.75 191 ARG A N 1
ATOM 1518 C CA . ARG A 1 191 ? -6.776 -10.975 -0.029 1.00 97.75 191 ARG A CA 1
ATOM 1519 C C . ARG A 1 191 ? -7.462 -10.306 1.159 1.00 97.75 191 ARG A C 1
ATOM 1521 O O . ARG A 1 191 ? -6.858 -10.224 2.230 1.00 97.75 191 ARG A O 1
ATOM 1528 N N . LYS A 1 192 ? -8.728 -9.915 0.987 1.00 97.81 192 LYS A N 1
ATOM 1529 C CA . LYS A 1 192 ? -9.609 -9.421 2.061 1.00 97.81 192 LYS A CA 1
ATOM 1530 C C . LYS A 1 192 ? -9.410 -10.156 3.398 1.00 97.81 192 LYS A C 1
ATOM 1532 O O . LYS A 1 192 ? -9.322 -11.384 3.436 1.00 97.81 192 LYS A O 1
ATOM 1537 N N . GLY A 1 193 ? -9.329 -9.387 4.483 1.00 96.56 193 GLY A N 1
ATOM 1538 C CA . GLY A 1 193 ? -9.126 -9.843 5.861 1.00 96.56 193 GLY A CA 1
ATOM 1539 C C . GLY A 1 193 ? -7.690 -10.259 6.199 1.00 96.56 193 GLY A C 1
ATOM 1540 O O . GLY A 1 193 ? -7.386 -10.549 7.357 1.00 96.56 193 GLY A O 1
ATOM 1541 N N . THR A 1 194 ? -6.788 -10.300 5.214 1.00 96.88 194 THR A N 1
ATOM 1542 C CA . THR A 1 194 ? -5.377 -10.621 5.447 1.00 96.88 194 THR A CA 1
ATOM 1543 C C . THR A 1 194 ? -4.614 -9.364 5.835 1.00 96.88 194 THR A C 1
ATOM 1545 O O . THR A 1 194 ? -4.788 -8.309 5.223 1.00 96.88 194 THR A O 1
ATOM 1548 N N . LYS A 1 195 ? -3.728 -9.511 6.824 1.00 96.94 195 LYS A N 1
ATOM 1549 C CA . LYS A 1 195 ? -2.821 -8.458 7.273 1.00 96.94 195 LYS A CA 1
ATOM 1550 C C . LYS A 1 195 ? -1.393 -8.748 6.830 1.00 96.94 195 LYS A C 1
ATOM 1552 O O . LYS A 1 195 ? -0.980 -9.911 6.804 1.00 96.94 195 LYS A O 1
ATOM 1557 N N . VAL A 1 196 ? -0.643 -7.705 6.500 1.00 97.06 196 VAL A N 1
ATOM 1558 C CA . VAL A 1 196 ? 0.779 -7.784 6.142 1.00 97.06 196 VAL A CA 1
ATOM 1559 C C . VAL A 1 196 ? 1.539 -6.755 6.955 1.00 97.06 196 VAL A C 1
ATOM 1561 O O . VAL A 1 196 ? 1.082 -5.630 7.110 1.00 97.06 196 VAL A O 1
ATOM 1564 N N . VAL A 1 197 ? 2.699 -7.138 7.471 1.00 96.56 197 VAL A N 1
ATOM 1565 C CA . VAL A 1 197 ? 3.639 -6.200 8.083 1.00 96.56 197 VAL A CA 1
ATOM 1566 C C . VAL A 1 197 ? 4.732 -5.934 7.060 1.00 96.56 197 VAL A C 1
ATOM 1568 O O . VAL A 1 197 ? 5.433 -6.874 6.679 1.00 96.56 197 VAL A O 1
ATOM 1571 N N . ILE A 1 198 ? 4.848 -4.689 6.605 1.00 95.75 198 ILE A N 1
ATOM 1572 C CA . ILE A 1 198 ? 5.874 -4.261 5.654 1.00 95.75 198 ILE A CA 1
ATOM 1573 C C . ILE A 1 198 ? 7.110 -3.834 6.455 1.00 95.75 198 ILE A C 1
ATOM 1575 O O . ILE A 1 198 ? 6.995 -2.902 7.252 1.00 95.75 198 ILE A O 1
ATOM 1579 N N . PRO A 1 199 ? 8.267 -4.506 6.317 1.00 93.88 199 PRO A N 1
ATOM 1580 C CA . PRO A 1 199 ? 9.482 -4.133 7.044 1.00 93.88 199 PRO A CA 1
ATOM 1581 C C . PRO A 1 199 ? 10.029 -2.768 6.601 1.00 93.88 199 PRO A C 1
ATOM 1583 O O . PRO A 1 199 ? 9.799 -2.349 5.465 1.00 93.88 199 PRO A O 1
ATOM 1586 N N . LYS A 1 200 ? 10.787 -2.089 7.470 1.00 92.69 200 LYS A N 1
ATOM 1587 C CA . LYS A 1 200 ? 11.597 -0.928 7.060 1.00 92.69 200 LYS A CA 1
ATOM 1588 C C . LYS A 1 200 ? 12.763 -1.338 6.159 1.00 92.69 200 LYS A C 1
ATOM 1590 O O . LYS A 1 200 ? 13.127 -2.510 6.087 1.00 92.69 200 LYS A O 1
ATOM 1595 N N . GLY A 1 201 ? 13.333 -0.365 5.450 1.00 91.12 201 GLY A N 1
ATOM 1596 C CA . GLY A 1 201 ? 14.434 -0.580 4.506 1.00 91.12 201 GLY A CA 1
ATOM 1597 C C . GLY A 1 201 ? 13.994 -1.035 3.112 1.00 91.12 201 GLY A C 1
ATOM 1598 O O . GLY A 1 201 ? 14.833 -1.148 2.227 1.00 91.12 201 GLY A O 1
ATOM 1599 N N . TYR A 1 202 ? 12.697 -1.273 2.895 1.00 93.81 202 TYR A N 1
ATOM 1600 C CA . TYR A 1 202 ? 12.160 -1.636 1.586 1.00 93.81 202 TYR A CA 1
ATOM 1601 C C . TYR A 1 202 ? 11.507 -0.438 0.903 1.00 93.81 202 TYR A C 1
ATOM 1603 O O . TYR A 1 202 ? 10.829 0.360 1.556 1.00 93.81 202 TYR A O 1
ATOM 1611 N N . HIS A 1 203 ? 11.658 -0.371 -0.415 1.00 95.00 203 HIS A N 1
ATOM 1612 C CA . HIS A 1 203 ? 10.765 0.368 -1.299 1.00 95.00 203 HIS A CA 1
ATOM 1613 C C . HIS A 1 203 ? 9.614 -0.550 -1.690 1.00 95.00 203 HIS A C 1
ATOM 1615 O O . HIS A 1 203 ? 9.853 -1.716 -2.014 1.00 95.00 203 HIS A O 1
ATOM 1621 N N . TYR A 1 204 ? 8.375 -0.066 -1.661 1.00 96.56 204 TYR A N 1
ATOM 1622 C CA . TYR A 1 204 ? 7.215 -0.902 -1.963 1.00 96.56 204 TYR A CA 1
ATOM 1623 C C . TYR A 1 204 ? 6.062 -0.140 -2.605 1.00 96.56 204 TYR A C 1
ATOM 1625 O O . TYR A 1 204 ? 5.869 1.046 -2.369 1.00 96.56 204 TYR A O 1
ATOM 1633 N N . THR A 1 205 ? 5.263 -0.850 -3.397 1.00 97.88 205 THR A N 1
ATOM 1634 C CA . THR A 1 205 ? 4.043 -0.326 -4.025 1.00 97.88 205 THR A CA 1
ATOM 1635 C C . THR A 1 205 ? 2.907 -1.344 -3.925 1.00 97.88 205 THR A C 1
ATOM 1637 O O . THR A 1 205 ? 3.134 -2.561 -3.884 1.00 97.88 205 THR A O 1
ATOM 1640 N N . PHE A 1 206 ? 1.675 -0.844 -3.883 1.00 98.62 206 PHE A N 1
ATOM 1641 C CA . PHE A 1 206 ? 0.449 -1.630 -3.919 1.00 98.62 206 PHE A CA 1
ATOM 1642 C C . PHE A 1 206 ? -0.124 -1.596 -5.331 1.00 98.62 206 PHE A C 1
ATOM 1644 O O . PHE A 1 206 ? -0.226 -0.536 -5.931 1.00 98.62 206 PHE A O 1
ATOM 1651 N N . ILE A 1 207 ? -0.517 -2.749 -5.861 1.00 98.75 207 ILE A N 1
ATOM 1652 C CA . ILE A 1 207 ? -0.943 -2.915 -7.251 1.00 98.75 207 ILE A CA 1
ATOM 1653 C C . ILE A 1 207 ? -2.287 -3.634 -7.273 1.00 98.75 207 ILE A C 1
ATOM 1655 O O . ILE A 1 207 ? -2.437 -4.697 -6.656 1.00 98.75 207 ILE A O 1
ATOM 1659 N N . ASN A 1 208 ? -3.252 -3.105 -8.022 1.00 98.50 208 ASN A N 1
ATOM 1660 C CA . ASN A 1 208 ? -4.501 -3.803 -8.284 1.00 98.50 208 ASN A CA 1
ATOM 1661 C C . ASN A 1 208 ? -4.402 -4.617 -9.582 1.00 98.50 208 ASN A C 1
ATOM 1663 O O . ASN A 1 208 ? -4.418 -4.082 -10.684 1.00 98.50 208 ASN A O 1
ATOM 1667 N N . THR A 1 209 ? -4.324 -5.941 -9.443 1.00 97.50 209 THR A N 1
ATOM 1668 C CA . THR A 1 209 ? -4.273 -6.886 -10.578 1.00 97.50 209 THR A CA 1
ATOM 1669 C C . THR A 1 209 ? -5.638 -7.458 -10.948 1.00 97.50 209 THR A C 1
ATOM 1671 O O . THR A 1 209 ? -5.728 -8.428 -11.712 1.00 97.50 209 THR A O 1
ATOM 1674 N N . LYS A 1 210 ? -6.702 -6.934 -10.340 1.00 96.75 210 LYS A N 1
ATOM 1675 C CA . LYS A 1 210 ? -8.062 -7.445 -10.448 1.00 96.75 210 LYS A CA 1
ATOM 1676 C C . LYS A 1 210 ? -8.980 -6.495 -11.193 1.00 96.75 210 LYS A C 1
ATOM 1678 O O . LYS A 1 210 ? -8.689 -5.328 -11.412 1.00 96.75 210 LYS A O 1
ATOM 1683 N N . ASP A 1 211 ? -10.071 -7.093 -11.630 1.00 94.12 211 ASP A N 1
ATOM 1684 C CA . ASP A 1 211 ? -11.224 -6.525 -12.317 1.00 94.12 211 ASP A CA 1
ATOM 1685 C C . ASP A 1 211 ? -12.296 -6.051 -11.327 1.00 94.12 211 ASP A C 1
ATOM 1687 O O . ASP A 1 211 ? -13.470 -5.991 -11.666 1.00 94.12 211 ASP A O 1
ATOM 1691 N N . VAL A 1 212 ? -11.876 -5.754 -10.097 1.00 94.44 212 VAL A N 1
ATOM 1692 C CA . VAL A 1 212 ? -12.660 -5.105 -9.046 1.00 94.44 212 VAL A CA 1
ATOM 1693 C C . VAL A 1 212 ? -11.735 -4.151 -8.285 1.00 94.44 212 VAL A C 1
ATOM 1695 O O . VAL A 1 212 ? -10.521 -4.401 -8.252 1.00 94.44 212 VAL A O 1
ATOM 1698 N N . PRO A 1 213 ? -12.250 -3.086 -7.650 1.00 96.00 213 PRO A N 1
ATOM 1699 C CA . PRO A 1 213 ? -11.443 -2.226 -6.793 1.00 96.00 213 PRO A CA 1
ATOM 1700 C C . PRO A 1 213 ? -10.761 -3.005 -5.663 1.00 96.00 213 PRO A C 1
ATOM 1702 O O . PRO A 1 213 ? -11.290 -3.985 -5.131 1.00 96.00 213 PRO A O 1
ATOM 1705 N N . ALA A 1 214 ? -9.576 -2.553 -5.271 1.00 97.94 214 ALA A N 1
ATOM 1706 C CA . ALA A 1 214 ? -8.869 -3.064 -4.112 1.00 97.94 214 ALA A CA 1
ATOM 1707 C C . ALA A 1 214 ? -8.825 -1.974 -3.042 1.00 97.94 214 ALA A C 1
ATOM 1709 O O . ALA A 1 214 ? -8.189 -0.937 -3.226 1.00 97.94 214 ALA A O 1
ATOM 1710 N N . ILE A 1 215 ? -9.492 -2.231 -1.917 1.00 98.56 215 ILE A N 1
ATOM 1711 C CA . ILE A 1 215 ? -9.562 -1.297 -0.793 1.00 98.56 215 ILE A CA 1
ATOM 1712 C C . ILE A 1 215 ? -8.788 -1.899 0.362 1.00 98.56 215 ILE A C 1
ATOM 1714 O O . ILE A 1 215 ? -9.061 -3.024 0.795 1.00 98.56 215 ILE A O 1
ATOM 1718 N N . PHE A 1 216 ? -7.828 -1.154 0.884 1.00 98.69 216 PHE A N 1
ATOM 1719 C CA . PHE A 1 216 ? -7.021 -1.584 2.011 1.00 98.69 216 PHE A CA 1
ATOM 1720 C C . PHE A 1 216 ? -6.788 -0.432 2.972 1.00 98.69 216 PHE A C 1
ATOM 1722 O O . PHE A 1 216 ? -6.820 0.736 2.599 1.00 98.69 216 PHE A O 1
ATOM 1729 N N . ALA A 1 217 ? -6.553 -0.789 4.223 1.00 98.25 217 ALA A N 1
ATOM 1730 C CA . ALA A 1 217 ? -6.113 0.131 5.240 1.00 98.25 217 ALA A CA 1
ATOM 1731 C C . ALA A 1 217 ? -4.641 -0.079 5.554 1.00 98.25 217 ALA A C 1
ATOM 1733 O O . ALA A 1 217 ? -4.120 -1.193 5.431 1.00 98.25 217 ALA A O 1
ATOM 1734 N N . ARG A 1 218 ? -3.986 0.970 6.036 1.00 96.81 218 ARG A N 1
ATOM 1735 C CA . ARG A 1 218 ? -2.640 0.874 6.599 1.00 96.81 218 ARG A CA 1
ATOM 1736 C C . ARG A 1 218 ? -2.527 1.686 7.878 1.00 96.81 218 ARG A C 1
ATOM 1738 O O . ARG A 1 218 ? -3.125 2.748 7.994 1.00 96.81 218 ARG A O 1
ATOM 1745 N N . ILE A 1 219 ? -1.748 1.173 8.825 1.00 95.94 219 ILE A N 1
ATOM 1746 C CA . ILE A 1 219 ? -1.294 1.918 9.997 1.00 95.94 219 ILE A CA 1
ATOM 1747 C C . ILE A 1 219 ? 0.205 2.115 9.902 1.00 95.94 219 ILE A C 1
ATOM 1749 O O . ILE A 1 219 ? 0.944 1.149 9.695 1.00 95.94 219 ILE A O 1
ATOM 1753 N N . HIS A 1 220 ? 0.639 3.349 10.112 1.00 94.12 220 HIS A N 1
ATOM 1754 C CA . HIS A 1 220 ? 2.044 3.733 10.153 1.00 94.12 220 HIS A CA 1
ATOM 1755 C C . HIS A 1 220 ? 2.296 4.819 11.205 1.00 94.12 220 HIS A C 1
ATOM 1757 O O . HIS A 1 220 ? 1.361 5.378 11.784 1.00 94.12 220 HIS A O 1
ATOM 1763 N N . CYS A 1 221 ? 3.575 5.056 11.485 1.00 88.50 221 CYS A N 1
ATOM 1764 C CA . CYS A 1 221 ? 4.059 6.203 12.247 1.00 88.50 221 CYS A CA 1
ATOM 1765 C C . CYS A 1 221 ? 4.692 7.193 11.261 1.00 88.50 221 CYS A C 1
ATOM 1767 O O . CYS A 1 221 ? 5.266 6.752 10.266 1.00 88.50 221 CYS A O 1
ATOM 1769 N N . ASN A 1 222 ? 4.637 8.497 11.561 1.00 69.12 222 ASN A N 1
ATOM 1770 C CA . ASN A 1 222 ? 5.292 9.558 10.780 1.00 69.12 222 ASN A CA 1
ATOM 1771 C C . ASN A 1 222 ? 6.688 9.107 10.295 1.00 69.12 222 ASN A C 1
ATOM 1773 O O . ASN A 1 222 ? 7.528 8.751 11.123 1.00 69.12 222 ASN A O 1
ATOM 1777 N N . GLY A 1 223 ? 6.908 9.084 8.975 1.00 62.69 223 GLY A N 1
ATOM 1778 C CA . GLY A 1 223 ? 8.124 8.526 8.357 1.00 62.69 223 GLY A CA 1
ATOM 1779 C C . GLY A 1 223 ? 7.888 7.582 7.171 1.00 62.69 223 GLY A C 1
ATOM 1780 O O . GLY A 1 223 ? 8.810 6.879 6.757 1.00 62.69 223 GLY A O 1
ATOM 1781 N N . MET A 1 224 ? 6.663 7.507 6.640 1.00 73.50 224 MET A N 1
ATOM 1782 C CA . MET A 1 224 ? 6.444 6.973 5.296 1.00 73.50 224 MET A CA 1
ATOM 1783 C C . MET A 1 224 ? 6.666 8.100 4.294 1.00 73.50 224 MET A C 1
ATOM 1785 O O . MET A 1 224 ? 5.924 9.081 4.289 1.00 73.50 224 MET A O 1
ATOM 1789 N N . GLU A 1 225 ? 7.700 7.958 3.480 1.00 73.38 225 GLU A N 1
ATOM 1790 C CA . GLU A 1 225 ? 8.118 8.962 2.514 1.00 73.38 225 GLU A CA 1
ATOM 1791 C C . GLU A 1 225 ? 7.737 8.501 1.107 1.00 73.38 225 GLU A C 1
ATOM 1793 O O . GLU A 1 225 ? 7.915 7.334 0.740 1.00 73.38 225 GLU A O 1
ATOM 1798 N N . VAL A 1 226 ? 7.182 9.433 0.334 1.00 81.12 226 VAL A N 1
ATOM 1799 C CA . VAL A 1 226 ? 7.121 9.346 -1.124 1.00 81.12 226 VAL A CA 1
ATOM 1800 C C . VAL A 1 226 ? 8.206 10.285 -1.622 1.00 81.12 226 VAL A C 1
ATOM 1802 O O . VAL A 1 226 ? 7.984 11.484 -1.763 1.00 81.12 226 VAL A O 1
ATOM 1805 N N . ASP A 1 227 ? 9.400 9.736 -1.808 1.00 79.12 227 ASP A N 1
ATOM 1806 C CA . ASP A 1 227 ? 10.536 10.465 -2.351 1.00 79.12 227 ASP A CA 1
ATOM 1807 C C . ASP A 1 227 ? 10.998 9.780 -3.632 1.00 79.12 227 ASP A C 1
ATOM 1809 O O . ASP A 1 227 ? 11.546 8.677 -3.620 1.00 79.12 227 ASP A O 1
ATOM 1813 N N . TYR A 1 228 ? 10.732 10.439 -4.755 1.00 81.25 228 TYR A N 1
ATOM 1814 C CA . TYR A 1 228 ? 11.166 9.966 -6.059 1.00 81.25 228 TYR A CA 1
ATOM 1815 C C . TYR A 1 228 ? 12.552 10.448 -6.444 1.00 81.25 228 TYR A C 1
ATOM 1817 O O . TYR A 1 228 ? 13.078 9.927 -7.418 1.00 81.25 228 TYR A O 1
ATOM 1825 N N . SER A 1 229 ? 13.182 11.360 -5.701 1.00 75.94 229 SER A N 1
ATOM 1826 C CA . SER A 1 229 ? 14.539 11.815 -6.028 1.00 75.94 229 SER A CA 1
ATOM 1827 C C . SER A 1 229 ? 15.534 10.649 -6.061 1.00 75.94 229 SER A C 1
ATOM 1829 O O . SER A 1 229 ? 16.420 10.599 -6.910 1.00 75.94 229 SER A O 1
ATOM 1831 N N . THR A 1 230 ? 15.309 9.647 -5.208 1.00 72.50 230 THR A N 1
ATOM 1832 C CA . THR A 1 230 ? 16.089 8.406 -5.134 1.00 72.50 230 THR A CA 1
ATOM 1833 C C . THR A 1 230 ? 15.616 7.314 -6.096 1.00 72.50 230 THR A C 1
ATOM 1835 O O . THR A 1 230 ? 16.130 6.210 -6.051 1.00 72.50 230 THR A O 1
ATOM 1838 N N . LEU A 1 231 ? 14.611 7.549 -6.940 1.00 77.44 231 LEU A N 1
ATOM 1839 C CA . LEU A 1 231 ? 14.097 6.549 -7.891 1.00 77.44 231 LEU A CA 1
ATOM 1840 C C . LEU A 1 231 ? 13.806 7.132 -9.279 1.00 77.44 231 LEU A C 1
ATOM 1842 O O . LEU A 1 231 ? 13.284 6.430 -10.147 1.00 77.44 231 LEU A O 1
ATOM 1846 N N . GLU A 1 232 ? 14.098 8.412 -9.502 1.00 77.75 232 GLU A N 1
ATOM 1847 C CA . GLU A 1 232 ? 13.748 9.129 -10.725 1.00 77.75 232 GLU A CA 1
ATOM 1848 C C . GLU A 1 232 ? 14.503 8.561 -11.929 1.00 77.75 232 GLU A C 1
ATOM 1850 O O . GLU A 1 232 ? 13.907 8.295 -12.977 1.00 77.75 232 GLU A O 1
ATOM 1855 N N . ARG A 1 233 ? 15.803 8.293 -11.759 1.00 84.00 233 ARG A N 1
ATOM 1856 C CA . ARG A 1 233 ? 16.638 7.675 -12.795 1.00 84.00 233 ARG A CA 1
ATOM 1857 C C . ARG A 1 233 ? 16.208 6.237 -13.071 1.00 84.00 233 ARG A C 1
ATOM 1859 O O . ARG A 1 233 ? 16.182 5.807 -14.226 1.00 84.00 233 ARG A O 1
ATOM 1866 N N . GLU A 1 234 ? 15.845 5.514 -12.020 1.00 89.88 234 GLU A N 1
ATOM 1867 C CA . GLU A 1 234 ? 15.394 4.131 -12.085 1.00 89.88 234 GLU A CA 1
ATOM 1868 C C . GLU A 1 234 ? 13.977 4.032 -12.645 1.00 89.88 234 GLU A C 1
ATOM 1870 O O . GLU A 1 234 ? 13.596 2.986 -13.147 1.00 89.88 234 GLU A O 1
ATOM 1875 N N . GLN A 1 235 ? 13.200 5.116 -12.643 1.00 90.06 235 GLN A N 1
ATOM 1876 C CA . GLN A 1 235 ? 11.824 5.161 -13.141 1.00 90.06 235 GLN A CA 1
ATOM 1877 C C . GLN A 1 235 ? 10.896 4.163 -12.428 1.00 90.06 235 GLN A C 1
ATOM 1879 O O . GLN A 1 235 ? 9.962 3.620 -13.029 1.00 90.06 235 GLN A O 1
ATOM 1884 N N . GLY A 1 236 ? 11.136 3.929 -11.136 1.00 92.38 236 GLY A N 1
ATOM 1885 C CA . GLY A 1 236 ? 10.347 3.040 -10.285 1.00 92.38 236 GLY A CA 1
ATOM 1886 C C . GLY A 1 236 ? 11.153 1.876 -9.709 1.00 92.38 236 GLY A C 1
ATOM 1887 O O . GLY A 1 236 ? 12.361 1.970 -9.558 1.00 92.38 236 GLY A O 1
ATOM 1888 N N . LEU A 1 237 ? 10.469 0.783 -9.356 1.00 95.62 237 LEU A N 1
ATOM 1889 C CA . LEU A 1 237 ? 11.091 -0.424 -8.791 1.00 95.62 237 LEU A CA 1
ATOM 1890 C C . LEU A 1 237 ? 11.774 -1.277 -9.873 1.00 95.62 237 LEU A C 1
ATOM 1892 O O . LEU A 1 237 ? 11.526 -1.104 -11.063 1.00 95.62 237 LEU A O 1
ATOM 1896 N N . GLY A 1 238 ? 12.561 -2.271 -9.460 1.00 96.19 238 GLY A N 1
ATOM 1897 C CA . GLY A 1 238 ? 13.238 -3.244 -10.325 1.00 96.19 238 GLY A CA 1
ATOM 1898 C C . GLY A 1 238 ? 12.297 -4.135 -11.140 1.00 96.19 238 GLY A C 1
ATOM 1899 O O . GLY A 1 238 ? 12.726 -4.800 -12.078 1.00 96.19 238 GLY A O 1
ATOM 1900 N N . TYR A 1 239 ? 11.002 -4.134 -10.825 1.00 97.50 239 TYR A N 1
ATOM 1901 C CA . TYR A 1 239 ? 9.990 -4.884 -11.554 1.00 97.50 239 TYR A CA 1
ATOM 1902 C C . TYR A 1 239 ? 8.734 -4.055 -11.811 1.00 97.50 239 TYR A C 1
ATOM 1904 O O . TYR A 1 239 ? 8.219 -3.397 -10.906 1.00 97.50 239 TYR A O 1
ATOM 1912 N N . TYR A 1 240 ? 8.174 -4.206 -13.010 1.00 97.50 240 TYR A N 1
ATOM 1913 C CA . TYR A 1 240 ? 6.830 -3.749 -13.354 1.00 97.50 240 TYR A CA 1
ATOM 1914 C C . TYR A 1 240 ? 5.877 -4.934 -13.476 1.00 97.50 240 TYR A C 1
ATOM 1916 O O . TYR A 1 240 ? 6.252 -6.020 -13.928 1.00 97.50 240 TYR A O 1
ATOM 1924 N N . LEU A 1 241 ? 4.616 -4.709 -13.111 1.00 98.00 241 LEU A N 1
ATOM 1925 C CA . LEU A 1 241 ? 3.548 -5.677 -13.311 1.00 98.00 241 LEU A CA 1
ATOM 1926 C C . LEU A 1 241 ? 2.636 -5.190 -14.433 1.00 98.00 241 LEU A C 1
ATOM 1928 O O . LEU A 1 241 ? 1.943 -4.183 -14.283 1.00 98.00 241 LEU A O 1
ATOM 1932 N N . ILE A 1 242 ? 2.640 -5.910 -15.551 1.00 9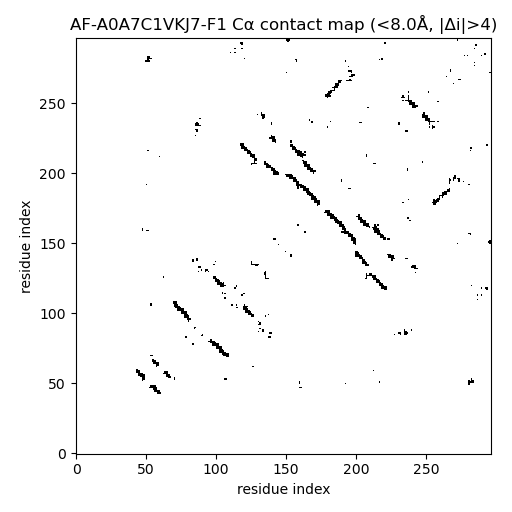8.06 242 ILE A N 1
ATOM 1933 C CA . ILE A 1 242 ? 1.969 -5.503 -16.787 1.00 98.06 242 ILE A CA 1
ATOM 1934 C C . ILE A 1 242 ? 0.930 -6.526 -17.233 1.00 98.06 242 ILE A C 1
ATOM 1936 O O . ILE A 1 242 ? 0.965 -7.696 -16.842 1.00 98.06 242 ILE A O 1
ATOM 1940 N N . ARG A 1 243 ? 0.029 -6.094 -18.115 1.00 97.62 243 ARG A N 1
ATOM 1941 C CA . ARG A 1 243 ? -0.864 -6.968 -18.872 1.00 97.62 243 ARG A CA 1
ATOM 1942 C C . ARG A 1 243 ? -0.422 -7.028 -20.332 1.00 97.62 243 ARG A C 1
ATOM 1944 O O . ARG A 1 243 ? -0.486 -6.029 -21.043 1.00 97.62 243 ARG A O 1
ATOM 1951 N N . LYS A 1 244 ? -0.061 -8.220 -20.804 1.00 96.25 244 LYS A N 1
ATOM 1952 C CA . LYS A 1 244 ? 0.284 -8.502 -22.204 1.00 96.25 244 LYS A CA 1
ATOM 1953 C C . LYS A 1 244 ? -0.513 -9.707 -22.687 1.00 96.25 244 LYS A C 1
ATOM 1955 O O . LYS A 1 244 ? -0.574 -10.719 -21.999 1.00 96.25 244 LYS A O 1
ATOM 1960 N N . ASN A 1 245 ? -1.178 -9.599 -23.840 1.00 94.31 245 ASN A N 1
ATOM 1961 C CA . ASN A 1 245 ? -2.005 -10.677 -24.411 1.00 94.31 245 ASN A CA 1
ATOM 1962 C C . ASN A 1 245 ? -2.996 -11.292 -23.397 1.00 94.31 245 ASN A C 1
ATOM 1964 O O . ASN A 1 245 ? -3.085 -12.510 -23.253 1.00 94.31 245 ASN A O 1
ATOM 1968 N N . ALA A 1 246 ? -3.694 -10.429 -22.646 1.00 91.44 246 ALA A N 1
ATOM 1969 C CA . ALA A 1 246 ? -4.616 -10.794 -21.562 1.00 91.44 246 ALA A CA 1
ATOM 1970 C C . ALA A 1 246 ? -3.997 -11.593 -20.391 1.00 91.44 246 ALA A C 1
ATOM 1972 O O . ALA A 1 246 ? -4.723 -12.116 -19.546 1.00 91.44 246 ALA A O 1
ATOM 1973 N N . ARG A 1 247 ? -2.665 -11.660 -20.293 1.00 95.19 247 ARG A N 1
ATOM 1974 C CA . ARG A 1 247 ? -1.935 -12.311 -19.201 1.00 95.19 247 ARG A CA 1
ATOM 1975 C C . ARG A 1 247 ? -1.189 -11.284 -18.363 1.00 95.19 247 ARG A C 1
ATOM 1977 O O . ARG A 1 247 ? -0.691 -10.287 -18.877 1.00 95.19 247 ARG A O 1
ATOM 1984 N N . GLN A 1 248 ? -1.129 -11.551 -17.062 1.00 96.94 248 GLN A N 1
ATOM 1985 C CA . GLN A 1 248 ? -0.285 -10.806 -16.139 1.00 96.94 248 GLN A CA 1
ATOM 1986 C C . GLN A 1 248 ? 1.165 -11.264 -16.323 1.00 96.94 248 GLN A C 1
ATOM 1988 O O . GLN A 1 248 ? 1.453 -12.453 -16.172 1.00 96.94 248 GLN A O 1
ATOM 1993 N N . GLU A 1 249 ? 2.064 -10.326 -16.593 1.00 97.62 249 GLU A N 1
ATOM 1994 C CA . GLU A 1 249 ? 3.500 -10.563 -16.715 1.00 97.62 249 GLU A CA 1
ATOM 1995 C C . GLU A 1 249 ? 4.263 -9.652 -15.757 1.00 97.62 249 GLU A C 1
ATOM 1997 O O . GLU A 1 249 ? 3.889 -8.502 -15.525 1.00 97.62 249 GLU A O 1
ATOM 2002 N N . LEU A 1 250 ? 5.329 -10.196 -15.182 1.00 97.19 250 LEU A N 1
ATOM 2003 C CA . LEU A 1 250 ? 6.281 -9.442 -14.387 1.00 97.19 250 LEU A CA 1
ATOM 2004 C C . LEU A 1 250 ? 7.505 -9.191 -15.264 1.00 97.19 250 LEU A C 1
ATOM 2006 O O . LEU A 1 250 ? 8.114 -10.149 -15.740 1.00 97.19 250 LEU A O 1
ATOM 2010 N N . VAL A 1 251 ? 7.847 -7.927 -15.489 1.00 96.75 251 VAL A N 1
ATOM 2011 C CA . VAL A 1 251 ? 8.945 -7.536 -16.381 1.00 96.75 251 VAL A CA 1
ATOM 2012 C C . VAL A 1 251 ? 10.005 -6.765 -15.612 1.00 96.75 251 VAL A C 1
ATOM 2014 O O . VAL A 1 251 ? 9.682 -5.990 -14.713 1.00 96.75 251 VAL A O 1
ATOM 2017 N N . HIS A 1 252 ? 11.271 -7.011 -15.948 1.00 96.44 252 HIS A N 1
ATOM 2018 C CA . HIS A 1 252 ? 12.403 -6.326 -15.331 1.00 96.44 252 HIS A CA 1
ATOM 2019 C C . HIS A 1 252 ? 12.405 -4.856 -15.739 1.00 96.44 252 HIS A C 1
ATOM 2021 O O . HIS A 1 252 ? 12.078 -4.516 -16.878 1.00 96.44 252 HIS A O 1
ATOM 2027 N N . ASN A 1 253 ? 12.820 -4.001 -14.817 1.00 96.00 253 ASN A N 1
ATOM 2028 C CA . ASN A 1 253 ? 13.131 -2.622 -15.120 1.00 96.00 253 ASN A CA 1
ATOM 2029 C C . ASN A 1 253 ? 14.577 -2.522 -15.639 1.00 96.00 253 ASN A C 1
ATOM 2031 O O . ASN A 1 253 ? 15.510 -2.758 -14.871 1.00 96.00 253 ASN A O 1
ATOM 2035 N N . PRO A 1 254 ? 14.793 -2.155 -16.915 1.00 92.50 254 PRO A N 1
ATOM 2036 C CA . PRO A 1 254 ? 16.128 -2.127 -17.511 1.00 92.50 254 PRO A CA 1
ATOM 2037 C C . PRO A 1 254 ? 17.039 -1.030 -16.938 1.00 92.50 254 PRO A C 1
ATOM 2039 O O . PRO A 1 254 ? 18.202 -0.959 -17.319 1.00 92.50 254 PRO A O 1
ATOM 2042 N N . ARG A 1 255 ? 16.527 -0.152 -16.063 1.00 92.44 255 ARG A N 1
ATOM 2043 C CA . ARG A 1 255 ? 17.315 0.897 -15.401 1.00 92.44 255 ARG A CA 1
ATOM 2044 C C . ARG A 1 255 ? 18.170 0.390 -14.242 1.00 92.44 255 ARG A C 1
ATOM 2046 O O . ARG A 1 255 ? 19.072 1.102 -13.819 1.00 92.44 255 ARG A O 1
ATOM 2053 N N . TYR A 1 256 ? 17.901 -0.813 -13.745 1.00 93.06 256 TYR A N 1
ATOM 2054 C CA . TYR A 1 256 ? 18.716 -1.445 -12.715 1.00 93.06 256 TYR A CA 1
ATOM 2055 C C . TYR A 1 256 ? 19.801 -2.306 -13.356 1.00 93.06 256 TYR A C 1
ATOM 2057 O O . TYR A 1 256 ? 19.523 -3.082 -14.272 1.00 93.06 256 TYR A O 1
ATOM 2065 N N . LYS A 1 257 ? 21.024 -2.215 -12.829 1.00 90.88 257 LYS A N 1
ATOM 2066 C CA . LYS A 1 257 ? 22.175 -3.016 -13.275 1.00 90.88 257 LYS A CA 1
ATOM 2067 C C . LYS A 1 257 ? 21.944 -4.502 -13.024 1.00 90.88 257 LYS A C 1
ATOM 2069 O O . LYS A 1 257 ? 22.169 -5.338 -13.897 1.00 90.88 257 LYS A O 1
ATOM 2074 N N . PHE A 1 258 ? 21.477 -4.819 -11.820 1.00 93.12 258 PHE A N 1
ATOM 2075 C CA . PHE A 1 258 ? 21.179 -6.175 -11.394 1.00 93.12 258 PHE A CA 1
ATOM 2076 C C . PHE A 1 258 ? 19.830 -6.235 -10.681 1.00 93.12 258 PHE A C 1
ATOM 2078 O O . PHE A 1 258 ? 19.533 -5.429 -9.797 1.00 93.12 258 PHE A O 1
ATOM 2085 N N . ILE A 1 259 ? 19.022 -7.224 -11.066 1.00 94.88 259 ILE A N 1
ATOM 2086 C CA . ILE A 1 259 ? 17.743 -7.536 -10.434 1.00 94.88 259 ILE A CA 1
ATOM 2087 C C . ILE A 1 259 ? 17.690 -9.056 -10.203 1.00 94.88 259 ILE A C 1
ATOM 2089 O O . ILE A 1 259 ? 17.693 -9.809 -11.184 1.00 94.88 259 ILE A O 1
ATOM 2093 N N . PRO A 1 260 ? 17.637 -9.530 -8.946 1.00 95.00 260 PRO A N 1
ATOM 2094 C CA . PRO A 1 260 ? 17.498 -10.942 -8.634 1.00 95.00 260 PRO A CA 1
ATOM 2095 C C . PRO A 1 260 ? 16.069 -11.393 -8.929 1.00 95.00 260 PRO A C 1
ATOM 2097 O O . PRO A 1 260 ? 15.140 -10.585 -8.911 1.00 95.00 260 PRO A O 1
ATOM 2100 N N . GLU A 1 261 ? 15.870 -12.697 -9.129 1.00 96.56 261 GLU A N 1
ATOM 2101 C CA . GLU A 1 261 ? 14.526 -13.250 -9.310 1.00 96.56 261 GLU A CA 1
ATOM 2102 C C . GLU A 1 261 ? 13.614 -12.875 -8.131 1.00 96.56 261 GLU A C 1
ATOM 2104 O O . GLU A 1 261 ? 13.938 -13.113 -6.960 1.00 96.56 261 GLU A O 1
ATOM 2109 N N . ILE A 1 262 ? 12.443 -12.305 -8.437 1.00 96.62 262 ILE A N 1
ATOM 2110 C CA . ILE A 1 262 ? 11.499 -11.916 -7.393 1.00 96.62 262 ILE A CA 1
ATOM 2111 C C . ILE A 1 262 ? 10.997 -13.142 -6.622 1.00 96.62 262 ILE A C 1
ATOM 2113 O O . ILE A 1 262 ? 10.491 -14.125 -7.174 1.00 96.62 262 ILE A O 1
ATOM 2117 N N . GLN A 1 263 ? 11.042 -13.064 -5.299 1.00 97.56 263 GLN A N 1
ATOM 2118 C CA . GLN A 1 263 ? 10.595 -14.155 -4.450 1.00 97.56 263 GLN A CA 1
ATOM 2119 C C . GLN A 1 263 ? 9.101 -14.018 -4.135 1.00 97.56 263 GLN A C 1
ATOM 2121 O O . GLN A 1 263 ? 8.650 -13.076 -3.479 1.00 97.56 263 GLN A O 1
ATOM 2126 N N . LYS A 1 264 ? 8.300 -15.010 -4.536 1.00 97.38 264 LYS A N 1
ATOM 2127 C CA . LYS A 1 264 ? 6.889 -15.097 -4.125 1.00 97.38 264 LYS A CA 1
ATOM 2128 C C . LYS A 1 264 ? 6.806 -15.450 -2.640 1.00 97.38 264 LYS A C 1
ATOM 2130 O O . LYS A 1 264 ? 7.235 -16.530 -2.225 1.00 97.38 264 LYS A O 1
ATOM 2135 N N . ARG A 1 265 ? 6.214 -14.576 -1.823 1.00 94.19 265 ARG A N 1
ATOM 2136 C CA . ARG A 1 265 ? 6.062 -14.801 -0.376 1.00 94.19 265 ARG A CA 1
ATOM 2137 C C . ARG A 1 265 ? 4.603 -14.789 0.056 1.00 94.19 265 ARG A C 1
ATOM 2139 O O . ARG A 1 265 ? 3.762 -14.057 -0.459 1.00 94.19 265 ARG A O 1
ATOM 2146 N N . GLN A 1 266 ? 4.304 -15.628 1.045 1.00 94.06 266 GLN A N 1
ATOM 2147 C CA . GLN A 1 266 ? 3.040 -15.546 1.770 1.00 94.06 266 GLN A CA 1
ATOM 2148 C C . GLN A 1 266 ? 3.106 -14.380 2.766 1.00 94.06 266 GLN A C 1
ATOM 2150 O O . GLN A 1 266 ? 4.139 -14.235 3.423 1.00 94.06 266 GLN A O 1
ATOM 2155 N N . PRO A 1 267 ? 2.014 -13.620 2.968 1.00 90.94 267 PRO A N 1
ATOM 2156 C CA . PRO A 1 267 ? 1.986 -12.493 3.907 1.00 90.94 267 PRO A CA 1
ATOM 2157 C C . PRO A 1 267 ? 2.514 -12.815 5.308 1.00 90.94 267 PRO A C 1
ATOM 2159 O O . PRO A 1 267 ? 3.342 -12.089 5.852 1.00 90.94 267 PRO A O 1
ATOM 2162 N N . ALA A 1 268 ? 2.118 -13.965 5.860 1.00 89.31 268 ALA A N 1
ATOM 2163 C CA . ALA A 1 268 ? 2.529 -14.408 7.192 1.00 89.31 268 ALA A CA 1
ATOM 2164 C C . ALA A 1 268 ? 4.021 -14.778 7.310 1.00 89.31 268 ALA A C 1
ATOM 2166 O O . ALA A 1 268 ? 4.516 -14.989 8.416 1.00 89.31 268 ALA A O 1
ATOM 2167 N N . LYS A 1 269 ? 4.736 -14.901 6.187 1.00 89.88 269 LYS A N 1
ATOM 2168 C CA . LYS A 1 269 ? 6.163 -15.245 6.155 1.00 89.88 269 LYS A CA 1
ATOM 2169 C C . LYS A 1 269 ? 7.065 -14.030 5.936 1.00 89.88 269 LYS A C 1
ATOM 2171 O O . LYS A 1 269 ? 8.274 -14.196 6.024 1.00 89.88 269 LYS A O 1
ATOM 2176 N N . LEU A 1 270 ? 6.506 -12.845 5.664 1.00 88.00 270 LEU A N 1
ATOM 2177 C CA . LEU A 1 270 ? 7.304 -11.658 5.348 1.00 88.00 270 LEU A CA 1
ATOM 2178 C C . LEU A 1 270 ? 7.995 -11.061 6.579 1.00 88.00 270 LEU A C 1
ATOM 2180 O O . LEU A 1 270 ? 9.154 -10.676 6.514 1.00 88.00 270 LEU A O 1
ATOM 2184 N N . SER A 1 271 ? 7.300 -11.014 7.715 1.00 86.75 271 SER A N 1
ATOM 2185 C CA . SER A 1 271 ? 7.856 -10.496 8.964 1.00 86.75 271 SER A CA 1
ATOM 2186 C C . SER A 1 271 ? 7.407 -11.342 10.141 1.00 86.75 271 SER A C 1
ATOM 2188 O O . SER A 1 271 ? 6.237 -11.704 10.249 1.00 86.75 271 SER A O 1
ATOM 2190 N N . LYS A 1 272 ? 8.324 -11.616 11.076 1.00 83.69 272 LYS A N 1
ATOM 2191 C CA . LYS A 1 272 ? 8.010 -12.334 12.322 1.00 83.69 272 LYS A CA 1
ATOM 2192 C C . LYS A 1 272 ? 7.025 -11.554 13.202 1.00 83.69 272 LYS A C 1
ATOM 2194 O O . LYS A 1 272 ? 6.282 -12.183 13.958 1.00 83.69 272 LYS A O 1
ATOM 2199 N N . ILE A 1 273 ? 6.968 -10.224 13.062 1.00 87.19 273 ILE A N 1
ATOM 2200 C CA . ILE A 1 273 ? 6.037 -9.344 13.787 1.00 87.19 273 ILE A CA 1
ATOM 2201 C C . ILE A 1 273 ? 4.587 -9.728 13.513 1.00 87.19 273 ILE A C 1
ATOM 2203 O O . ILE A 1 273 ? 3.763 -9.609 14.412 1.00 87.19 273 ILE A O 1
ATOM 2207 N N . ILE A 1 274 ? 4.257 -10.276 12.341 1.00 89.00 274 ILE A N 1
ATOM 2208 C CA . ILE A 1 274 ? 2.873 -10.646 1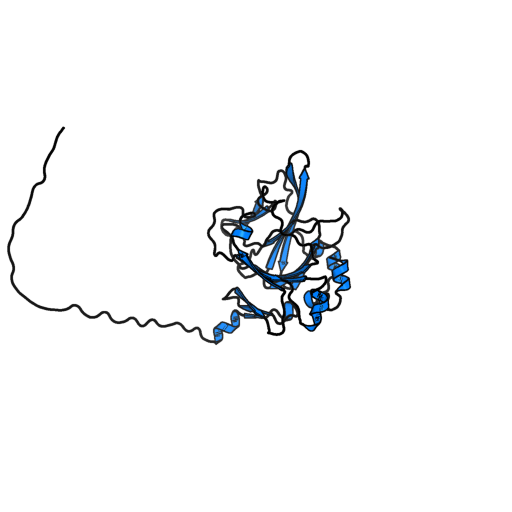2.015 1.00 89.00 274 ILE A CA 1
ATOM 2209 C C . ILE A 1 274 ? 2.229 -11.560 13.070 1.00 89.00 274 ILE A C 1
ATOM 2211 O O . ILE A 1 274 ? 1.030 -11.463 13.307 1.00 89.00 274 ILE A O 1
ATOM 2215 N N . LYS A 1 275 ? 3.020 -12.388 13.771 1.00 84.75 275 LYS A N 1
ATOM 2216 C CA . LYS A 1 275 ? 2.546 -13.298 14.829 1.00 84.75 275 LYS A CA 1
ATOM 2217 C C . LYS A 1 275 ? 1.915 -12.577 16.018 1.00 84.75 275 LYS A C 1
ATOM 2219 O O . LYS A 1 275 ? 1.140 -13.184 16.750 1.00 84.75 275 LYS A O 1
ATOM 2224 N N . ILE A 1 276 ? 2.252 -11.306 16.231 1.00 84.94 276 ILE A N 1
ATOM 2225 C CA . ILE A 1 276 ? 1.674 -10.504 17.310 1.00 84.94 276 ILE A CA 1
ATOM 2226 C C . ILE A 1 276 ? 0.458 -9.707 16.834 1.00 84.94 276 ILE A C 1
ATOM 2228 O O . ILE A 1 276 ? -0.231 -9.129 17.671 1.00 84.94 276 ILE A O 1
ATOM 2232 N N . ILE A 1 277 ? 0.173 -9.655 15.533 1.00 90.25 277 ILE A N 1
ATOM 2233 C CA . ILE A 1 277 ? -1.017 -8.993 15.001 1.00 90.25 277 ILE A CA 1
ATOM 2234 C C . ILE A 1 277 ? -2.197 -9.961 15.110 1.00 90.25 277 ILE A C 1
ATOM 2236 O O . ILE A 1 277 ? -2.153 -11.091 14.629 1.00 90.25 277 ILE A O 1
ATOM 2240 N N . GLY A 1 278 ? -3.256 -9.531 15.790 1.00 88.88 278 GLY A N 1
ATOM 2241 C CA . GLY A 1 278 ? -4.452 -10.335 16.011 1.00 88.88 278 GLY A CA 1
ATOM 2242 C C . GLY A 1 278 ? 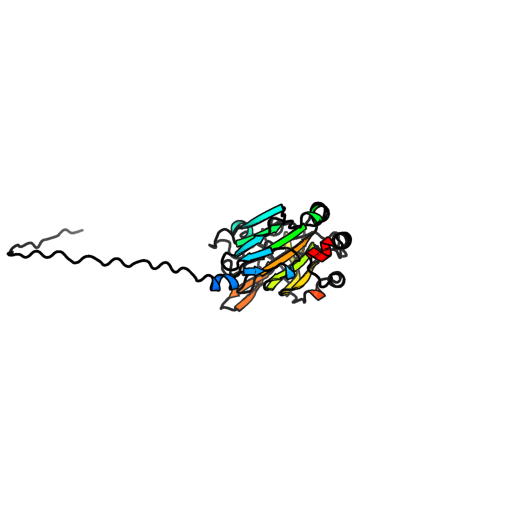-5.358 -10.419 14.781 1.00 88.88 278 GLY A C 1
ATOM 2243 O O . GLY A 1 278 ? -5.130 -9.782 13.751 1.00 88.88 278 GLY A O 1
ATOM 2244 N N . LYS A 1 279 ? -6.444 -11.188 14.916 1.00 92.31 279 LYS A N 1
ATOM 2245 C CA . LYS A 1 279 ? -7.430 -11.395 13.843 1.00 92.31 279 LYS A CA 1
ATOM 2246 C C . LYS A 1 279 ? -8.432 -10.245 13.676 1.00 92.31 279 LYS A C 1
ATOM 2248 O O . LYS A 1 279 ? -8.925 -10.061 12.571 1.00 92.31 279 LYS A O 1
ATOM 2253 N N . ARG A 1 280 ? -8.716 -9.480 14.740 1.00 95.81 280 ARG A N 1
ATOM 2254 C CA . ARG A 1 280 ? -9.665 -8.343 14.717 1.00 95.81 280 ARG A CA 1
ATOM 2255 C C . ARG A 1 280 ? -9.273 -7.295 13.657 1.00 95.81 280 ARG A C 1
ATOM 2257 O O . ARG A 1 280 ? -8.106 -7.279 13.262 1.00 95.81 280 ARG A O 1
ATOM 2264 N N . PRO A 1 281 ? -10.177 -6.409 13.218 1.00 97.62 281 PRO A N 1
ATOM 2265 C CA . PRO A 1 281 ? -9.815 -5.305 12.330 1.00 97.62 281 PRO A CA 1
ATOM 2266 C C . PRO A 1 281 ? -8.666 -4.461 12.882 1.00 97.62 281 PRO A C 1
ATOM 2268 O O . PRO A 1 281 ? -8.583 -4.210 14.089 1.00 97.62 281 PRO A O 1
ATOM 2271 N N . LEU A 1 282 ? -7.766 -4.044 12.002 1.00 96.94 282 LEU A N 1
ATOM 2272 C CA . LEU A 1 282 ? -6.516 -3.361 12.305 1.00 96.94 282 LEU A CA 1
ATOM 2273 C C . LEU A 1 282 ? -6.750 -2.079 13.108 1.00 96.94 282 LEU A C 1
ATOM 2275 O O . LEU A 1 282 ? -6.083 -1.881 14.125 1.00 96.94 282 LEU A O 1
ATOM 2279 N N . TYR A 1 283 ? -7.754 -1.283 12.727 1.00 97.12 283 TYR A N 1
ATOM 2280 C CA . TYR A 1 283 ? -8.147 -0.073 13.452 1.00 97.12 283 TYR A CA 1
ATOM 2281 C C . TYR A 1 283 ? -8.451 -0.367 14.926 1.00 97.12 283 TYR A C 1
ATOM 2283 O O . TYR A 1 283 ? -7.853 0.225 15.823 1.00 97.12 283 TYR A O 1
ATOM 2291 N N . SER A 1 284 ? -9.334 -1.341 15.186 1.00 95.88 284 SER A N 1
ATOM 2292 C CA . SER A 1 284 ? -9.749 -1.703 16.547 1.00 95.88 284 SER A CA 1
ATOM 2293 C C . SER A 1 284 ? -8.576 -2.178 17.407 1.00 95.88 284 SER A C 1
ATOM 2295 O O . SER A 1 284 ? -8.491 -1.848 18.588 1.00 95.88 284 SER A O 1
ATOM 2297 N N . GLN A 1 285 ? -7.630 -2.914 16.815 1.00 95.94 285 GLN A N 1
ATOM 2298 C CA . GLN A 1 285 ? -6.438 -3.371 17.523 1.00 95.94 285 GLN A CA 1
ATOM 2299 C C . GLN A 1 285 ? -5.525 -2.208 17.911 1.00 95.94 285 GLN A C 1
ATOM 2301 O O . GLN A 1 285 ? -4.999 -2.197 19.026 1.00 95.94 285 GLN A O 1
ATOM 2306 N N . ALA A 1 286 ? -5.334 -1.243 17.011 1.00 94.94 286 ALA A N 1
ATOM 2307 C CA . ALA A 1 286 ? -4.511 -0.071 17.274 1.00 94.94 286 ALA A CA 1
ATOM 2308 C C . ALA A 1 286 ? -5.164 0.888 18.268 1.00 94.94 286 ALA A C 1
ATOM 2310 O O . ALA A 1 286 ? -4.481 1.373 19.165 1.00 94.94 286 ALA A O 1
ATOM 2311 N N . ALA A 1 287 ? -6.480 1.085 18.186 1.00 94.44 287 ALA A N 1
ATOM 2312 C CA . ALA A 1 287 ? -7.231 1.855 19.171 1.00 94.44 287 ALA A CA 1
ATOM 2313 C C . ALA A 1 287 ? -7.168 1.210 20.568 1.00 94.44 287 ALA A C 1
ATOM 2315 O O . ALA A 1 287 ? -6.965 1.901 21.563 1.00 94.44 287 ALA A O 1
ATOM 2316 N N . GLN A 1 288 ? -7.277 -0.122 20.651 1.00 94.00 288 GLN A N 1
ATOM 2317 C CA . GLN A 1 288 ? -7.238 -0.843 21.925 1.00 94.00 288 GLN A CA 1
ATOM 2318 C C . GLN A 1 288 ? -5.830 -0.903 22.539 1.00 94.00 288 GLN A C 1
ATOM 2320 O O . GLN A 1 288 ? -5.688 -0.879 23.761 1.00 94.00 288 GLN A O 1
ATOM 2325 N N . ASN A 1 289 ? -4.780 -1.025 21.722 1.00 93.25 289 ASN A N 1
ATOM 2326 C CA . ASN A 1 289 ? -3.406 -1.130 22.213 1.00 93.25 289 ASN A CA 1
ATOM 2327 C C . ASN A 1 289 ? -2.417 -0.314 21.364 1.00 93.25 289 ASN A C 1
ATOM 2329 O O . ASN A 1 289 ? -1.554 -0.886 20.688 1.00 93.25 289 ASN A O 1
ATOM 2333 N N . PRO A 1 290 ? -2.480 1.025 21.428 1.00 92.62 290 PRO A N 1
ATOM 2334 C CA . PRO A 1 290 ? -1.646 1.875 20.585 1.00 92.62 290 PRO A CA 1
ATOM 2335 C C . PRO A 1 290 ? -0.161 1.752 20.916 1.00 92.62 290 PRO A C 1
ATOM 2337 O O . PRO A 1 290 ? 0.674 1.751 20.018 1.00 92.62 290 PRO A O 1
ATOM 2340 N N . LYS A 1 291 ? 0.191 1.546 22.193 1.00 92.06 291 LYS A N 1
ATOM 2341 C CA . LYS A 1 291 ? 1.585 1.340 22.624 1.00 92.06 291 LYS A CA 1
ATOM 2342 C C . LYS A 1 291 ? 2.238 0.143 21.933 1.00 92.06 291 LYS A C 1
ATOM 2344 O O . LYS A 1 291 ? 3.427 0.184 21.638 1.00 92.06 291 LYS A O 1
ATOM 2349 N N . LYS A 1 292 ? 1.474 -0.920 21.664 1.00 92.06 292 LYS A N 1
ATOM 2350 C CA . LYS A 1 292 ? 1.972 -2.085 20.928 1.00 92.06 292 LYS A CA 1
ATOM 2351 C C . LYS A 1 292 ? 2.292 -1.741 19.478 1.00 92.06 292 LYS A C 1
ATOM 2353 O O . LYS A 1 292 ? 3.337 -2.175 19.008 1.00 92.06 292 LYS A O 1
ATOM 2358 N N . PHE A 1 293 ? 1.432 -0.973 18.808 1.00 93.00 293 PHE A N 1
ATOM 2359 C CA . PHE A 1 293 ? 1.659 -0.520 17.431 1.00 93.00 293 PHE A CA 1
ATOM 2360 C C . PHE A 1 293 ? 2.860 0.425 17.344 1.00 93.00 293 PHE A C 1
ATOM 2362 O O . PHE A 1 293 ? 3.741 0.211 16.525 1.00 93.00 293 PHE A O 1
ATOM 2369 N N . LEU A 1 294 ? 2.980 1.356 18.289 1.00 91.44 294 LEU A N 1
ATOM 2370 C CA . LEU A 1 294 ? 4.128 2.261 18.401 1.00 91.44 294 LEU A CA 1
ATOM 2371 C C . LEU A 1 294 ? 5.468 1.579 18.680 1.00 91.44 294 LEU A C 1
ATOM 2373 O O . LEU A 1 294 ? 6.509 2.189 18.492 1.00 91.44 294 LEU A O 1
ATOM 2377 N N . ARG A 1 295 ? 5.459 0.352 19.208 1.00 90.88 295 ARG A N 1
ATOM 2378 C CA . ARG A 1 295 ? 6.691 -0.408 19.450 1.00 90.88 295 ARG A CA 1
ATOM 2379 C C . ARG A 1 295 ? 7.155 -1.160 18.205 1.00 90.88 295 ARG A C 1
ATOM 2381 O O . ARG A 1 295 ? 8.313 -1.555 18.138 1.00 90.88 295 ARG A O 1
ATOM 2388 N N . ILE A 1 296 ? 6.229 -1.473 17.303 1.00 91.19 296 ILE A N 1
ATOM 2389 C CA . ILE A 1 296 ? 6.494 -2.347 16.154 1.00 91.19 296 ILE A CA 1
ATOM 2390 C C . ILE A 1 296 ? 6.701 -1.542 14.876 1.00 91.19 296 ILE A C 1
ATOM 2392 O O . ILE A 1 296 ? 7.350 -2.058 13.978 1.00 91.19 296 ILE A O 1
ATOM 2396 N N . LEU A 1 297 ? 6.143 -0.332 14.809 1.00 90.06 297 LEU A N 1
ATOM 2397 C CA . LEU A 1 297 ? 6.370 0.685 13.785 1.00 90.06 297 LEU A CA 1
ATOM 2398 C C . LEU A 1 297 ? 7.544 1.570 14.209 1.00 90.06 297 LEU A C 1
ATOM 2400 O O . LEU A 1 297 ? 8.428 1.848 13.373 1.00 90.06 297 LEU A O 1
#

Secondary structure (DSSP, 8-state):
---------------------PPPPPP----------TTSGGGTEEE-HHHHSS-EEEETTTTEEEE-TT-B-SEEEEEEHHHHGGG-S-SS----SEEEEEEES-B-GGGHHHHHHH-EEEEEEE-SSEETTEEPB-PPEE---SSTT---EEEEEEEEESEEEEEEEEEEE-TTT--EEEEEEEEEEEETT-EEEEETT-EEEEE--SSS-EEEEEEE-S--B---TTTTTTTS-SEEEEEETTEEEEEE-TTSSB-PPPEE--HHHH-GGGGGS-SS-HHHHHHH-HHHHHHH-